Protein AF-0000000068192571 (afdb_homodimer)

InterPro domains:
  IPR019537 Transmembrane protein 65 [PF10507] (9-116)
  IPR019537 Transmembrane protein 65 [PTHR21706] (2-118)

Solvent-accessible surface area (backbone atoms only — not comparable to full-atom values): 11493 Å² total; per-residue (Å²): 98,65,64,37,37,20,48,60,31,12,49,27,26,19,52,45,21,24,49,37,36,39,39,15,50,53,46,8,49,54,39,26,64,54,40,19,70,68,70,66,45,36,52,61,56,20,39,52,54,8,41,43,52,15,54,44,48,42,63,74,43,43,66,56,36,49,48,52,36,49,67,71,59,50,56,77,50,94,60,52,78,71,53,57,66,32,67,70,49,46,49,35,33,48,51,16,30,40,50,14,25,49,51,14,25,57,59,19,52,54,55,53,79,75,44,87,59,87,116,97,66,63,37,36,20,48,60,30,12,48,27,28,17,51,44,20,24,50,36,36,38,39,15,50,54,46,10,49,55,38,26,65,53,42,19,71,69,70,65,46,37,53,60,56,21,38,51,54,7,41,42,52,15,53,45,47,44,64,74,41,42,68,54,36,49,47,52,35,47,68,71,60,49,57,76,50,94,60,52,77,71,52,58,66,32,67,68,49,46,50,35,32,48,51,15,29,39,51,15,25,47,50,14,25,55,59,20,54,56,55,54,78,74,43,88,59,88,115

Secondary structure (DSSP, 8-state):
-HHHHHHHHHHHHHHHHHHHHHHHHHHHHHHIIIIIHHH---HHHHHHHHHHHHHHHHHHHHHHHHHHHHHTT-PPP---HHHHTSHHHHHHHHHHHHHHHHHHHHHHGGGGGGS----/-HHHHHHHHHHHHHHHHHHHHHHHHHHHHHHIIIIIHHH---HHHHHHHHHHHHHHHHHHHHHHHHHHHHHTT-PPP---HHHHTSHHHHHHHHHHHHHHHHHHHHHHGGGGGGS----

Foldseek 3Di:
DLVLLLLLLQQLLLVLLQQLLQQLVVQLLVCCVPCCVVVVDDSVVSSVVSNVRSVVVCVVCVVVSNVVSVVVVSDDDPDDPVRCPDPSSVVSSVVSNVNNNVNNNVVNCVVVVVRPPVD/DLVLLLLLLQQLLLVLLQQLLQQLVVQLLVCCVVCCVVVVDDSVVSSVVSNVRSVVVCVVCVVVSNVVSVVVVSDDDPDDPVRCPDPSSVVSSVVSNVNNNVNNNVNNCVVVVVRPPPD

Organism: Phaeodactylum tricornutum (strain CCAP 1055/1) (NCBI:txid556484)

Radius of gyration: 18.72 Å; Cα contacts (8 Å, |Δi|>4): 397; chains: 2; bounding box: 39×54×39 Å

Nearest PDB structures (foldseek):
  3e6r-assembly1_A  TM=2.790E-01  e=6.120E+00  Pseudo-nitzschia multiseries
  3e6r-assembly1_A  TM=2.880E-01  e=5.918E+00  Pseudo-nitzschia multiseries

Structure (mmCIF, N/CA/C/O backbone):
data_AF-0000000068192571-model_v1
#
loop_
_entity.id
_entity.type
_entity.pdbx_description
1 polymer 'Uncharacterized protein'
#
loop_
_atom_site.group_PDB
_atom_site.id
_atom_site.type_symbol
_atom_site.label_atom_id
_atom_site.label_alt_id
_atom_site.label_comp_id
_atom_site.label_asym_id
_atom_site.label_entity_id
_atom_site.label_seq_id
_atom_site.pdbx_PDB_ins_code
_atom_site.Cartn_x
_atom_site.Cartn_y
_atom_site.Cartn_z
_atom_site.occupancy
_atom_site.B_iso_or_equiv
_atom_site.auth_seq_id
_atom_site.auth_comp_id
_atom_site.auth_asym_id
_atom_site.auth_atom_id
_atom_site.pdbx_PDB_model_num
ATOM 1 N N . GLU A 1 1 ? -20.469 -16.531 -10.258 1 83.06 1 GLU A N 1
ATOM 2 C CA . GLU A 1 1 ? -19.031 -16.719 -10.406 1 83.06 1 GLU A CA 1
ATOM 3 C C . GLU A 1 1 ? -18.281 -15.391 -10.367 1 83.06 1 GLU A C 1
ATOM 5 O O . GLU A 1 1 ? -17.281 -15.258 -9.68 1 83.06 1 GLU A O 1
ATOM 10 N N . LEU A 1 2 ? -19 -14.383 -11.031 1 89.06 2 LEU A N 1
ATOM 11 C CA . LEU A 1 2 ? -18.328 -13.094 -11.047 1 89.06 2 LEU A CA 1
ATOM 12 C C . LEU A 1 2 ? -18.375 -12.438 -9.672 1 89.06 2 LEU A C 1
ATOM 14 O O . LEU A 1 2 ? -17.438 -11.742 -9.281 1 89.06 2 LEU A O 1
ATOM 18 N N . TRP A 1 3 ? -19.438 -12.75 -8.977 1 91.06 3 TRP A N 1
ATOM 19 C CA . TRP A 1 3 ? -19.547 -12.219 -7.621 1 91.06 3 TRP A CA 1
ATOM 20 C C . TRP A 1 3 ? -18.484 -12.812 -6.711 1 91.06 3 TRP A C 1
ATOM 22 O O . TRP A 1 3 ? -17.922 -12.109 -5.859 1 91.06 3 TRP A O 1
ATOM 32 N N . LYS A 1 4 ? -18.266 -14.023 -6.891 1 88.5 4 LYS A N 1
ATOM 33 C CA . LYS A 1 4 ? -17.219 -14.672 -6.113 1 88.5 4 LYS A CA 1
ATOM 34 C C . LYS A 1 4 ? -15.844 -14.094 -6.438 1 88.5 4 LYS A C 1
ATOM 36 O O . LYS A 1 4 ? -15.008 -13.922 -5.547 1 88.5 4 LYS A O 1
ATOM 41 N N . VAL A 1 5 ? -15.672 -13.781 -7.688 1 90.25 5 VAL A N 1
ATOM 42 C CA . VAL A 1 5 ? -14.422 -13.156 -8.109 1 90.25 5 VAL A CA 1
ATOM 43 C C . VAL A 1 5 ? -14.281 -11.789 -7.457 1 90.25 5 VAL A C 1
ATOM 45 O O . VAL A 1 5 ? -13.219 -11.445 -6.938 1 90.25 5 VAL A O 1
ATOM 48 N N . PHE A 1 6 ? -15.375 -11.055 -7.449 1 93.19 6 PHE A N 1
ATOM 49 C CA . PHE A 1 6 ? -15.398 -9.727 -6.859 1 93.19 6 PHE A CA 1
ATOM 50 C C . PHE A 1 6 ? -15.078 -9.781 -5.371 1 93.19 6 PHE A C 1
ATOM 52 O O . PHE A 1 6 ? -14.227 -9.031 -4.883 1 93.19 6 PHE A O 1
ATOM 59 N N . MET A 1 7 ? -15.68 -10.68 -4.676 1 91.06 7 MET A N 1
ATOM 60 C CA . MET A 1 7 ? -15.539 -10.75 -3.223 1 91.06 7 MET A CA 1
ATOM 61 C C . MET A 1 7 ? -14.164 -11.273 -2.832 1 91.06 7 MET A C 1
ATOM 63 O O . MET A 1 7 ? -13.586 -10.836 -1.832 1 91.06 7 MET A O 1
ATOM 67 N N . THR A 1 8 ? -13.656 -12.156 -3.59 1 88.75 8 THR A N 1
ATOM 68 C CA . THR A 1 8 ? -12.344 -12.727 -3.291 1 88.75 8 THR A CA 1
ATOM 69 C C . THR A 1 8 ? -11.242 -11.688 -3.475 1 88.75 8 THR A C 1
ATOM 71 O O . THR A 1 8 ? -10.211 -11.75 -2.809 1 88.75 8 THR A O 1
ATOM 74 N N . ALA A 1 9 ? -11.5 -10.727 -4.316 1 89.62 9 ALA A N 1
ATOM 75 C CA . ALA A 1 9 ? -10.539 -9.641 -4.516 1 89.62 9 ALA A CA 1
ATOM 76 C C . ALA A 1 9 ? -10.781 -8.508 -3.521 1 89.62 9 ALA A C 1
ATOM 78 O O . ALA A 1 9 ? -9.828 -7.902 -3.025 1 89.62 9 ALA A O 1
ATOM 79 N N . ALA A 1 10 ? -11.969 -8.312 -3.178 1 92.81 10 ALA A N 1
ATOM 80 C CA . ALA A 1 10 ? -12.367 -7.152 -2.391 1 92.81 10 ALA A CA 1
ATOM 81 C C . ALA A 1 10 ? -12.023 -7.344 -0.916 1 92.81 10 ALA A C 1
ATOM 83 O O . ALA A 1 10 ? -11.539 -6.422 -0.261 1 92.81 10 ALA A O 1
ATOM 84 N N . VAL A 1 11 ? -12.195 -8.445 -0.418 1 91.25 11 VAL A N 1
ATOM 85 C CA . VAL A 1 11 ? -12.141 -8.672 1.021 1 91.25 11 VAL A CA 1
ATOM 86 C C . VAL A 1 11 ? -10.703 -8.531 1.512 1 91.25 11 VAL A C 1
ATOM 88 O O . VAL A 1 11 ? -10.43 -7.773 2.443 1 91.25 11 VAL A O 1
ATOM 91 N N . PRO A 1 12 ? -9.797 -9.242 0.905 1 90.25 12 PRO A N 1
ATOM 92 C CA . PRO A 1 12 ? -8.43 -9.055 1.378 1 90.25 12 PRO A CA 1
ATOM 93 C C . PRO A 1 12 ? -7.945 -7.609 1.229 1 90.25 12 PRO A C 1
ATOM 95 O O . PRO A 1 12 ? -7.199 -7.113 2.074 1 90.25 12 PRO A O 1
ATOM 98 N N . MET A 1 13 ? -8.391 -6.984 0.201 1 92.81 13 MET A N 1
ATOM 99 C CA . MET A 1 13 ? -7.969 -5.609 -0.051 1 92.81 13 MET A CA 1
ATOM 100 C C . MET A 1 13 ? -8.594 -4.656 0.962 1 92.81 13 MET A C 1
ATOM 102 O O . MET A 1 13 ? -7.992 -3.643 1.322 1 92.81 13 MET A O 1
ATOM 106 N N . ALA A 1 14 ? -9.781 -4.996 1.373 1 93.88 14 ALA A N 1
ATOM 107 C CA . ALA A 1 14 ? -10.406 -4.211 2.436 1 93.88 14 ALA A CA 1
ATOM 108 C C . ALA A 1 14 ? -9.609 -4.309 3.732 1 93.88 14 ALA A C 1
ATOM 110 O O . ALA A 1 14 ? -9.406 -3.309 4.422 1 93.88 14 ALA A O 1
ATOM 111 N N . GLY A 1 15 ? -9.227 -5.5 3.994 1 91.75 15 GLY A N 1
ATOM 112 C CA . GLY A 1 15 ? -8.391 -5.691 5.168 1 91.75 15 GLY A CA 1
ATOM 113 C C . GLY A 1 15 ? -7.062 -4.965 5.074 1 91.75 15 GLY A C 1
ATOM 114 O O . GLY A 1 15 ? -6.621 -4.332 6.039 1 91.75 15 GLY A O 1
ATOM 115 N N . PHE A 1 16 ? -6.48 -5.082 3.959 1 92.94 16 PHE A N 1
ATOM 116 C CA . PHE A 1 16 ? -5.219 -4.391 3.713 1 92.94 16 PHE A CA 1
ATOM 117 C C . PHE A 1 16 ? -5.387 -2.885 3.869 1 92.94 16 PHE A C 1
ATOM 119 O O . PHE A 1 16 ? -4.57 -2.229 4.52 1 92.94 16 PHE A O 1
ATOM 126 N N . GLY A 1 17 ? -6.371 -2.354 3.191 1 94.75 17 GLY A N 1
ATOM 127 C CA . GLY A 1 17 ? -6.621 -0.923 3.275 1 94.75 17 GLY A CA 1
ATOM 128 C C . GLY A 1 17 ? -6.812 -0.433 4.695 1 94.75 17 GLY A C 1
ATOM 129 O O . GLY A 1 17 ? -6.289 0.617 5.074 1 94.75 17 GLY A O 1
ATOM 130 N N . PHE A 1 18 ? -7.582 -1.229 5.461 1 95.25 18 PHE A N 1
ATOM 131 C CA . PHE A 1 18 ? -7.824 -0.87 6.852 1 95.25 18 PHE A CA 1
ATOM 132 C C . PHE A 1 18 ? -6.523 -0.862 7.645 1 95.25 18 PHE A C 1
ATOM 134 O O . PHE A 1 18 ? -6.246 0.082 8.383 1 95.25 18 PHE A O 1
ATOM 141 N N . MET A 1 19 ? -5.773 -1.868 7.492 1 94.06 19 MET A N 1
ATOM 142 C CA . MET A 1 19 ? -4.496 -1.971 8.195 1 94.06 19 MET A CA 1
ATOM 143 C C . MET A 1 19 ? -3.547 -0.857 7.77 1 94.06 19 MET A C 1
ATOM 145 O O . MET A 1 19 ? -2.955 -0.181 8.609 1 94.06 19 MET A O 1
ATOM 149 N N . ASP A 1 20 ? -3.439 -0.745 6.445 1 95.56 20 ASP A N 1
ATOM 150 C CA . ASP A 1 20 ? -2.553 0.267 5.879 1 95.56 20 ASP A CA 1
ATOM 151 C C . ASP A 1 20 ? -2.883 1.654 6.422 1 95.56 20 ASP A C 1
ATOM 153 O O . ASP A 1 20 ? -1.995 2.377 6.879 1 95.56 20 ASP A O 1
ATOM 157 N N . GLN A 1 21 ? -4.09 2.055 6.457 1 97.38 21 GLN A N 1
ATOM 158 C CA . GLN A 1 21 ? -4.543 3.361 6.922 1 97.38 21 GLN A CA 1
ATOM 159 C C . GLN A 1 21 ? -4.348 3.512 8.422 1 97.38 21 GLN A C 1
ATOM 161 O O . GLN A 1 21 ? -3.926 4.57 8.898 1 97.38 21 GLN A O 1
ATOM 166 N N . THR A 1 22 ? -4.652 2.506 9.156 1 95.94 22 THR A N 1
ATOM 167 C CA . THR A 1 22 ? -4.523 2.533 10.609 1 95.94 22 THR A CA 1
ATOM 168 C C . THR A 1 22 ? -3.062 2.715 11.016 1 95.94 22 THR A C 1
ATOM 170 O O . THR A 1 22 ? -2.746 3.562 11.852 1 95.94 22 THR A O 1
ATOM 173 N N . VAL A 1 23 ? -2.26 1.961 10.406 1 95.44 23 VAL A N 1
ATOM 174 C CA . VAL A 1 23 ? -0.845 2.016 10.766 1 95.44 23 VAL A CA 1
ATOM 175 C C . VAL A 1 23 ? -0.262 3.369 10.359 1 95.44 23 VAL A C 1
ATOM 177 O O . VAL A 1 23 ? 0.479 3.986 11.133 1 95.44 23 VAL A O 1
ATOM 180 N N . MET A 1 24 ? -0.566 3.787 9.18 1 95.75 24 MET A N 1
ATOM 181 C CA . MET A 1 24 ? -0.073 5.086 8.727 1 95.75 24 MET A CA 1
ATOM 182 C C . MET A 1 24 ? -0.472 6.188 9.703 1 95.75 24 MET A C 1
ATOM 184 O O . MET A 1 24 ? 0.363 7 10.102 1 95.75 24 MET A O 1
ATOM 188 N N . LEU A 1 25 ? -1.7 6.199 10.094 1 94.5 25 LEU A N 1
ATOM 189 C CA . LEU A 1 25 ? -2.221 7.266 10.945 1 94.5 25 LEU A CA 1
ATOM 190 C C . LEU A 1 25 ? -1.635 7.172 12.344 1 94.5 25 LEU A C 1
ATOM 192 O O . LEU A 1 25 ? -1.208 8.18 12.914 1 94.5 25 LEU A O 1
ATOM 196 N N . GLN A 1 26 ? -1.604 6.027 12.898 1 93.75 26 GLN A N 1
ATOM 197 C CA . GLN A 1 26 ? -1.085 5.863 14.25 1 93.75 26 GLN A CA 1
ATOM 198 C C . GLN A 1 26 ? 0.417 6.125 14.305 1 93.75 26 GLN A C 1
ATOM 200 O O . GLN A 1 26 ? 0.896 6.852 15.18 1 93.75 26 GLN A O 1
ATOM 205 N N . ALA A 1 27 ? 1.09 5.551 13.453 1 93.44 27 ALA A N 1
ATOM 206 C CA . ALA A 1 27 ? 2.533 5.77 13.406 1 93.44 27 ALA A CA 1
ATOM 207 C C . ALA A 1 27 ? 2.857 7.223 13.07 1 93.44 27 ALA A C 1
ATOM 209 O O . ALA A 1 27 ? 3.732 7.832 13.695 1 93.44 27 ALA A O 1
ATOM 210 N N . GLY A 1 28 ? 2.164 7.719 12.062 1 91.5 28 GLY A N 1
ATOM 211 C CA . GLY A 1 28 ? 2.365 9.117 11.711 1 91.5 28 GLY A CA 1
ATOM 212 C C . GLY A 1 28 ? 2.111 10.062 12.867 1 91.5 28 GLY A C 1
ATOM 213 O O . GLY A 1 28 ? 2.855 11.031 13.055 1 91.5 28 GLY A O 1
ATOM 214 N N . HIS A 1 29 ? 1.077 9.734 13.562 1 89.31 29 HIS A N 1
ATOM 215 C CA . HIS A 1 29 ? 0.74 10.57 14.711 1 89.31 29 HIS A CA 1
ATOM 216 C C . HIS A 1 29 ? 1.817 10.492 15.789 1 89.31 29 HIS A C 1
ATOM 218 O O . HIS A 1 29 ? 2.225 11.516 16.344 1 89.31 29 HIS A O 1
ATOM 224 N N . VAL A 1 30 ? 2.256 9.359 16.125 1 87.19 30 VAL A N 1
ATOM 225 C CA . VAL A 1 30 ? 3.299 9.172 17.125 1 87.19 30 VAL A CA 1
ATOM 226 C C . VAL A 1 30 ? 4.574 9.891 16.688 1 87.19 30 VAL A C 1
ATOM 228 O O . VAL A 1 30 ? 5.23 10.555 17.484 1 87.19 30 VAL A O 1
ATOM 231 N N . ILE A 1 31 ? 4.883 9.852 15.477 1 87.94 31 ILE A N 1
ATOM 232 C CA . ILE A 1 31 ? 6.086 10.492 14.953 1 87.94 31 ILE A CA 1
ATOM 233 C C . ILE A 1 31 ? 5.914 12.008 14.969 1 87.94 31 ILE A C 1
ATOM 235 O O . ILE A 1 31 ? 6.84 12.742 15.312 1 87.94 31 ILE A O 1
ATOM 239 N N . ASP A 1 32 ? 4.789 12.43 14.555 1 85.56 32 ASP A N 1
ATOM 240 C CA . ASP A 1 32 ? 4.496 13.859 14.594 1 85.56 32 ASP A CA 1
ATOM 241 C C . ASP A 1 32 ? 4.645 14.414 16 1 85.56 32 ASP A C 1
ATOM 243 O O . ASP A 1 32 ? 5.195 15.5 16.203 1 85.56 32 ASP A O 1
ATOM 247 N N . CYS A 1 33 ? 4.234 13.727 16.984 1 83.06 33 CYS A N 1
ATOM 248 C CA . CYS A 1 33 ? 4.25 14.188 18.359 1 83.06 33 CYS A CA 1
ATOM 249 C C . CYS A 1 33 ? 5.648 14.078 18.953 1 83.06 33 CYS A C 1
ATOM 251 O O . CYS A 1 33 ? 6.02 14.859 19.828 1 83.06 33 CYS A O 1
ATOM 253 N N . THR A 1 34 ? 6.414 13.156 18.453 1 78.5 34 THR A N 1
ATOM 254 C CA . THR A 1 34 ? 7.742 12.938 19.031 1 78.5 34 THR A CA 1
ATOM 255 C C . THR A 1 34 ? 8.789 13.75 18.281 1 78.5 34 THR A C 1
ATOM 257 O O . THR A 1 34 ? 9.523 14.531 18.891 1 78.5 34 THR A O 1
ATOM 260 N N . LEU A 1 35 ? 8.758 13.633 16.984 1 74.06 35 LEU A N 1
ATOM 261 C CA . LEU A 1 35 ? 9.789 14.305 16.203 1 74.06 35 LEU A CA 1
ATOM 262 C C . LEU A 1 35 ? 9.328 15.695 15.766 1 74.06 35 LEU A C 1
ATOM 264 O O . LEU A 1 35 ? 10.156 16.578 15.539 1 74.06 35 LEU A O 1
ATOM 268 N N . GLY A 1 36 ? 8.125 15.727 15.461 1 66 36 GLY A N 1
ATOM 269 C CA . GLY A 1 36 ? 7.582 17.031 15.141 1 66 36 GLY A CA 1
ATOM 270 C C . GLY A 1 36 ? 7.836 18.062 16.234 1 66 36 GLY A C 1
ATOM 271 O O . GLY A 1 36 ? 8.281 19.188 15.945 1 66 36 GLY A O 1
ATOM 272 N N . VAL A 1 37 ? 7.691 17.734 17.375 1 65.31 37 VAL A N 1
ATOM 273 C CA . VAL A 1 37 ? 7.879 18.625 18.531 1 65.31 37 VAL A CA 1
ATOM 274 C C . VAL A 1 37 ? 9.367 18.797 18.797 1 65.31 37 VAL A C 1
ATOM 276 O O . VAL A 1 37 ? 9.82 19.906 19.109 1 65.31 37 VAL A O 1
ATOM 279 N N . ALA A 1 38 ? 10.031 17.734 18.453 1 66.31 38 ALA A N 1
ATOM 280 C CA . ALA A 1 38 ? 11.43 17.766 18.844 1 66.31 38 ALA A CA 1
ATOM 281 C C . ALA A 1 38 ? 12.297 18.391 17.75 1 66.31 38 ALA A C 1
ATOM 283 O O . ALA A 1 38 ? 13.219 19.156 18.047 1 66.31 38 ALA A O 1
ATOM 284 N N . PHE A 1 39 ? 11.945 18.062 16.516 1 75.44 39 PHE A N 1
ATOM 285 C CA . PHE A 1 39 ? 12.844 18.484 15.445 1 75.44 39 PHE A CA 1
ATOM 286 C C . PHE A 1 39 ? 12.141 19.406 14.469 1 75.44 39 PHE A C 1
ATOM 288 O O . PHE A 1 39 ? 12.742 19.891 13.508 1 75.44 39 PHE A O 1
ATOM 295 N N . GLY A 1 40 ? 10.898 19.766 14.867 1 74.56 40 GLY A N 1
ATOM 296 C CA . GLY A 1 40 ? 10.164 20.672 14 1 74.56 40 GLY A CA 1
ATOM 297 C C . GLY A 1 40 ? 9.773 20.047 12.68 1 74.56 40 GLY A C 1
ATOM 298 O O . GLY A 1 40 ? 9.789 20.719 11.641 1 74.56 40 GLY A O 1
ATOM 299 N N . LEU A 1 41 ? 9.586 18.797 12.633 1 77.5 41 LEU A N 1
ATOM 300 C CA . LEU A 1 41 ? 9.125 18.109 11.43 1 77.5 41 LEU A CA 1
ATOM 301 C C . LEU A 1 41 ? 7.668 18.453 11.133 1 77.5 41 LEU A C 1
ATOM 303 O O . LEU A 1 41 ? 6.855 18.562 12.047 1 77.5 41 LEU A O 1
ATOM 307 N N . SER A 1 42 ? 7.418 18.703 9.945 1 83.56 42 SER A N 1
ATOM 308 C CA . SER A 1 42 ? 6.039 19 9.57 1 83.56 42 SER A CA 1
ATOM 309 C C . SER A 1 42 ? 5.141 17.781 9.734 1 83.56 42 SER A C 1
ATOM 311 O O . SER A 1 42 ? 5.625 16.656 9.75 1 83.56 42 SER A O 1
ATOM 313 N N . THR A 1 43 ? 3.922 18.047 9.852 1 86 43 THR A N 1
ATOM 314 C CA . THR A 1 43 ? 2.938 16.969 9.977 1 86 43 THR A CA 1
ATOM 315 C C . THR A 1 43 ? 2.902 16.125 8.719 1 86 43 THR A C 1
ATOM 317 O O . THR A 1 43 ? 2.711 14.906 8.789 1 86 43 THR A O 1
ATOM 320 N N . LEU A 1 44 ? 3.059 16.734 7.617 1 87.25 44 LEU A N 1
ATOM 321 C CA . LEU A 1 44 ? 3.084 16 6.359 1 87.25 44 LEU A CA 1
ATOM 322 C C . LEU A 1 44 ? 4.266 15.039 6.32 1 87.25 44 LEU A C 1
ATOM 324 O O . LEU A 1 44 ? 4.141 13.914 5.828 1 87.25 44 LEU A O 1
ATOM 328 N N . THR A 1 45 ? 5.457 15.422 6.777 1 90 45 THR A N 1
ATOM 329 C CA . THR A 1 45 ? 6.633 14.562 6.859 1 90 45 THR A CA 1
ATOM 330 C C . THR A 1 45 ? 6.383 13.398 7.805 1 90 45 THR A C 1
ATOM 332 O O . THR A 1 45 ? 6.734 12.258 7.496 1 90 45 THR A O 1
ATOM 335 N N . ALA A 1 46 ? 5.848 13.711 8.898 1 91.12 46 ALA A N 1
ATOM 336 C CA . ALA A 1 46 ? 5.52 12.648 9.8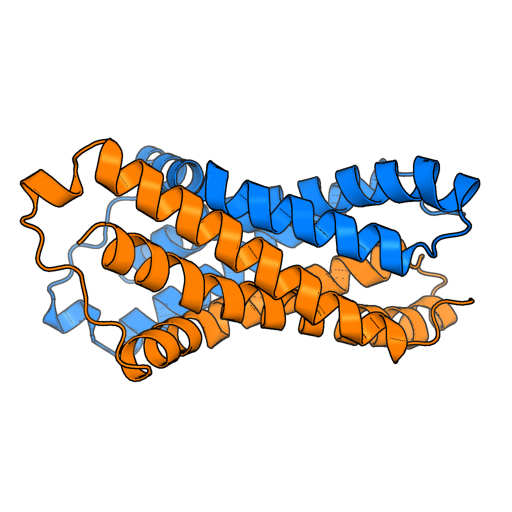44 1 91.12 46 ALA A CA 1
ATOM 337 C C . ALA A 1 46 ? 4.594 11.617 9.211 1 91.12 46 ALA A C 1
ATOM 339 O O . ALA A 1 46 ? 4.789 10.406 9.391 1 91.12 46 ALA A O 1
ATOM 340 N N . ALA A 1 47 ? 3.59 12.094 8.539 1 91.94 47 ALA A N 1
ATOM 341 C CA . ALA A 1 47 ? 2.664 11.203 7.844 1 91.94 47 ALA A CA 1
ATOM 342 C C . ALA A 1 47 ? 3.391 10.367 6.793 1 91.94 47 ALA A C 1
ATOM 344 O O . ALA A 1 47 ? 3.055 9.203 6.574 1 91.94 47 ALA A O 1
ATOM 345 N N . ALA A 1 48 ? 4.32 10.945 6.113 1 93.88 48 ALA A N 1
ATOM 346 C CA . ALA A 1 48 ? 5.109 10.227 5.117 1 93.88 48 ALA A CA 1
ATOM 347 C C . ALA A 1 48 ? 5.891 9.078 5.758 1 93.88 48 ALA A C 1
ATOM 349 O O . ALA A 1 48 ? 5.992 7.992 5.188 1 93.88 48 ALA A O 1
ATOM 350 N N . PHE A 1 49 ? 6.492 9.305 6.855 1 94.25 49 PHE A N 1
ATOM 351 C CA . PHE A 1 49 ? 7.188 8.25 7.578 1 94.25 49 PHE A CA 1
ATOM 352 C C . PHE A 1 49 ? 6.199 7.199 8.078 1 94.25 49 PHE A C 1
ATOM 354 O O . PHE A 1 49 ? 6.523 6.012 8.133 1 94.25 49 PHE A O 1
ATOM 361 N N . GLY A 1 50 ? 5.035 7.703 8.547 1 95.19 50 GLY A N 1
ATOM 362 C CA . GLY A 1 50 ? 3.979 6.758 8.875 1 95.19 50 GLY A CA 1
ATOM 363 C C . GLY A 1 50 ? 3.639 5.824 7.73 1 95.19 50 GLY A C 1
ATOM 364 O O . GLY A 1 50 ? 3.402 4.633 7.945 1 95.19 50 GLY A O 1
ATOM 365 N N . GLN A 1 51 ? 3.621 6.363 6.539 1 96.62 51 GLN A N 1
ATOM 366 C CA . GLN A 1 51 ? 3.348 5.562 5.352 1 96.62 51 GLN A CA 1
ATOM 367 C C . GLN A 1 51 ? 4.434 4.512 5.137 1 96.62 51 GLN A C 1
ATOM 369 O O . GLN A 1 51 ? 4.152 3.398 4.688 1 96.62 51 GLN A O 1
ATOM 374 N N . VAL A 1 52 ? 5.699 4.836 5.398 1 96.5 52 VAL A N 1
ATOM 375 C CA . VAL A 1 52 ? 6.789 3.867 5.297 1 96.5 52 VAL A CA 1
ATOM 376 C C . VAL A 1 52 ? 6.535 2.701 6.246 1 96.5 52 VAL A C 1
ATOM 378 O O . VAL A 1 52 ? 6.688 1.537 5.867 1 96.5 52 VAL A O 1
ATOM 381 N N . CYS A 1 53 ? 6.148 3 7.418 1 96.31 53 CYS A N 1
ATOM 382 C CA . CYS A 1 53 ? 5.832 1.977 8.406 1 96.31 53 CYS A CA 1
ATOM 383 C C . CYS A 1 53 ? 4.664 1.114 7.945 1 96.31 53 CYS A C 1
ATOM 385 O O . CYS A 1 53 ? 4.688 -0.107 8.102 1 96.31 53 CYS A O 1
ATOM 387 N N . SER A 1 54 ? 3.676 1.787 7.434 1 96.44 54 SER A N 1
ATOM 388 C CA . SER A 1 54 ? 2.494 1.071 6.961 1 96.44 54 SER A CA 1
ATOM 389 C C . SER A 1 54 ? 2.842 0.117 5.824 1 96.44 54 SER A C 1
ATOM 391 O O . SER A 1 54 ? 2.428 -1.043 5.832 1 96.44 54 SER A O 1
ATOM 393 N N . ASP A 1 55 ? 3.619 0.62 4.805 1 96.06 55 ASP A N 1
ATOM 394 C CA . ASP A 1 55 ? 4.031 -0.224 3.688 1 96.06 55 ASP A CA 1
ATOM 395 C C . ASP A 1 55 ? 4.844 -1.423 4.176 1 96.06 55 ASP A C 1
ATOM 397 O O . ASP A 1 55 ? 4.664 -2.539 3.686 1 96.06 55 ASP A O 1
ATOM 401 N N . ALA A 1 56 ? 5.738 -1.197 5.094 1 95.75 56 ALA A N 1
ATOM 402 C CA . ALA A 1 56 ? 6.523 -2.289 5.66 1 95.75 56 ALA A CA 1
ATOM 403 C C . ALA A 1 56 ? 5.629 -3.307 6.359 1 95.75 56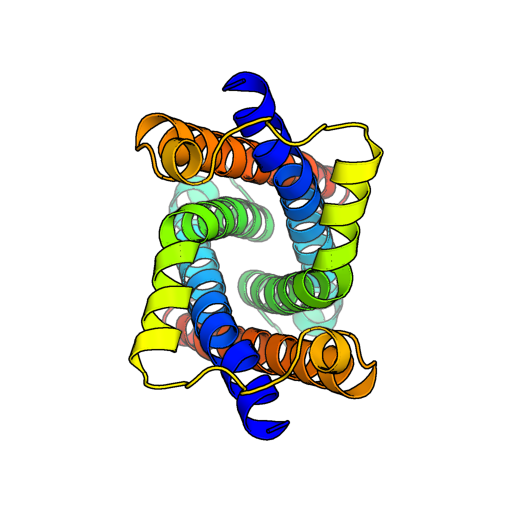 ALA A C 1
ATOM 405 O O . ALA A 1 56 ? 5.801 -4.516 6.191 1 95.75 56 ALA A O 1
ATOM 406 N N . SER A 1 57 ? 4.75 -2.861 7.152 1 94.56 57 SER A N 1
ATOM 407 C CA . SER A 1 57 ? 3.803 -3.74 7.828 1 94.56 57 SER A CA 1
ATOM 408 C C . SER A 1 57 ? 2.965 -4.527 6.828 1 94.56 57 SER A C 1
ATOM 410 O O . SER A 1 57 ? 2.65 -5.695 7.055 1 94.56 57 SER A O 1
ATOM 412 N N . GLY A 1 58 ? 2.547 -3.826 5.801 1 92.31 58 GLY A N 1
ATOM 413 C CA . GLY A 1 58 ? 1.788 -4.5 4.758 1 92.31 58 GLY A CA 1
ATOM 414 C C . GLY A 1 58 ? 2.521 -5.688 4.16 1 92.31 58 GLY A C 1
ATOM 415 O O . GLY A 1 58 ? 1.923 -6.738 3.926 1 92.31 58 GLY A O 1
ATOM 416 N N . VAL A 1 59 ? 3.779 -5.539 3.877 1 92 59 VAL A N 1
ATOM 417 C CA . VAL A 1 59 ? 4.594 -6.617 3.33 1 92 59 VAL A CA 1
ATOM 418 C C . VAL A 1 59 ? 4.734 -7.734 4.363 1 92 59 VAL A C 1
ATOM 420 O O . VAL A 1 59 ? 4.629 -8.914 4.027 1 92 59 VAL A O 1
ATOM 423 N N . LEU A 1 60 ? 4.887 -7.395 5.578 1 90.88 60 LEU A N 1
ATOM 424 C CA . LEU A 1 60 ? 5.09 -8.359 6.652 1 90.88 60 LEU A CA 1
ATOM 425 C C . LEU A 1 60 ? 3.816 -9.156 6.918 1 90.88 60 LEU A C 1
ATOM 427 O O . LEU A 1 60 ? 3.873 -10.359 7.176 1 90.88 60 LEU A O 1
ATOM 431 N N . PHE A 1 61 ? 2.623 -8.477 6.742 1 86.81 61 PHE A N 1
ATOM 432 C CA . PHE A 1 61 ? 1.366 -9.117 7.113 1 86.81 61 PHE A CA 1
ATOM 433 C C . PHE A 1 61 ? 0.529 -9.422 5.879 1 86.81 61 PHE A C 1
ATOM 435 O O . PHE A 1 61 ? -0.635 -9.812 5.992 1 86.81 61 PHE A O 1
ATOM 442 N N . GLY A 1 62 ? 1.069 -9.141 4.816 1 80.94 62 GLY A N 1
ATOM 443 C CA . GLY A 1 62 ? 0.343 -9.375 3.578 1 80.94 62 GLY A CA 1
ATOM 444 C C . GLY A 1 62 ? -0.214 -10.781 3.467 1 80.94 62 GLY A C 1
ATOM 445 O O . GLY A 1 62 ? -1.37 -10.969 3.082 1 80.94 62 GLY A O 1
ATOM 446 N N . GLY A 1 63 ? 0.584 -11.766 3.75 1 77.38 63 GLY A N 1
ATOM 447 C CA . GLY A 1 63 ? 0.136 -13.148 3.711 1 77.38 63 GLY A CA 1
ATOM 448 C C . GLY A 1 63 ? -1.027 -13.422 4.645 1 77.38 63 GLY A C 1
ATOM 449 O O . GLY A 1 63 ? -1.936 -14.188 4.305 1 77.38 63 GLY A O 1
ATOM 450 N N . THR A 1 64 ? -1.011 -12.781 5.699 1 73.94 64 THR A N 1
ATOM 451 C CA . THR A 1 64 ? -2.051 -12.969 6.703 1 73.94 64 THR A CA 1
ATOM 452 C C . THR A 1 64 ? -3.395 -12.453 6.195 1 73.94 64 THR A C 1
ATOM 454 O O . THR A 1 64 ? -4.434 -13.078 6.418 1 73.94 64 THR A O 1
ATOM 457 N N . LEU A 1 65 ? -3.412 -11.352 5.488 1 76.25 65 LEU A N 1
ATOM 458 C CA . LEU A 1 65 ? -4.648 -10.781 4.961 1 76.25 65 LEU A CA 1
ATOM 459 C C . LEU A 1 65 ? -5.281 -11.703 3.932 1 76.25 65 LEU A C 1
ATOM 461 O O . LEU A 1 65 ? -6.5 -11.883 3.914 1 76.25 65 LEU A O 1
ATOM 465 N N . GLU A 1 66 ? -4.48 -12.359 3.205 1 72.94 66 GLU A N 1
ATOM 466 C CA . GLU A 1 66 ? -4.965 -13.328 2.225 1 72.94 66 GLU A CA 1
ATOM 467 C C . GLU A 1 66 ? -5.555 -14.562 2.906 1 72.94 66 GLU A C 1
ATOM 469 O O . GLU A 1 66 ? -6.594 -15.07 2.488 1 72.94 66 GLU A O 1
ATOM 474 N N . ARG A 1 67 ? -4.891 -14.93 3.84 1 75.62 67 ARG A N 1
ATOM 475 C CA . ARG A 1 67 ? -5.344 -16.109 4.57 1 75.62 67 ARG A CA 1
ATOM 476 C C . ARG A 1 67 ? -6.664 -15.836 5.285 1 75.62 67 ARG A C 1
ATOM 478 O O . ARG A 1 67 ? -7.539 -16.703 5.34 1 75.62 67 ARG A O 1
ATOM 485 N N . LEU A 1 68 ? -6.668 -14.727 5.84 1 72.75 68 LEU A N 1
ATOM 486 C CA . LEU A 1 68 ? -7.895 -14.352 6.535 1 72.75 68 LEU A CA 1
ATOM 487 C C . LEU A 1 68 ? -9.078 -14.336 5.574 1 72.75 68 LEU A C 1
ATOM 489 O O . LEU A 1 68 ? -10.172 -14.797 5.914 1 72.75 68 LEU A O 1
ATOM 493 N N . ALA A 1 69 ? -8.867 -13.852 4.398 1 71.44 69 ALA A N 1
ATOM 494 C CA . ALA A 1 69 ? -9.922 -13.828 3.389 1 71.44 69 ALA A CA 1
ATOM 495 C C . ALA A 1 69 ? -10.312 -15.25 2.982 1 71.44 69 ALA A C 1
ATOM 497 O O . ALA A 1 69 ? -11.5 -15.547 2.803 1 71.44 69 ALA A O 1
ATOM 498 N N . SER A 1 70 ? -9.32 -16.094 2.855 1 73.25 70 SER A N 1
ATOM 499 C CA . SER A 1 70 ? -9.594 -17.469 2.482 1 73.25 70 SER A CA 1
ATOM 500 C C . SER A 1 70 ? -10.375 -18.203 3.57 1 73.25 70 SER A C 1
ATOM 502 O O . SER A 1 70 ? -11.266 -19 3.273 1 73.25 70 SER A O 1
ATOM 504 N N . ASN A 1 71 ? -10.078 -17.859 4.715 1 75.88 71 ASN A N 1
ATOM 505 C CA . ASN A 1 71 ? -10.719 -18.5 5.855 1 75.88 71 ASN A CA 1
ATOM 506 C C . ASN A 1 71 ? -12.172 -18.047 6.016 1 75.88 71 ASN A C 1
ATOM 508 O O . ASN A 1 71 ? -12.984 -18.75 6.613 1 75.88 71 ASN A O 1
ATOM 512 N N . MET A 1 72 ? -12.391 -16.922 5.621 1 77.5 72 MET A N 1
ATOM 513 C CA . MET A 1 72 ? -13.758 -16.422 5.707 1 77.5 72 MET A CA 1
ATOM 514 C C . MET A 1 72 ? -14.664 -17.125 4.699 1 77.5 72 MET A C 1
ATOM 516 O O . MET A 1 72 ? -15.844 -16.797 4.582 1 77.5 72 MET A O 1
ATOM 520 N N . GLY A 1 73 ? -14.148 -18.125 4.102 1 68.88 73 GLY A N 1
ATOM 521 C CA . GLY A 1 73 ? -14.953 -18.969 3.232 1 68.88 73 GLY A CA 1
ATOM 522 C C . GLY A 1 73 ? -15.086 -18.422 1.824 1 68.88 73 GLY A C 1
ATOM 523 O O . GLY A 1 73 ? -16.031 -18.766 1.105 1 68.88 73 GLY A O 1
ATOM 524 N N . LEU A 1 74 ? -14.43 -17.438 1.614 1 69.12 74 LEU A N 1
ATOM 525 C CA . LEU A 1 74 ? -14.523 -16.938 0.244 1 69.12 74 LEU A CA 1
ATOM 526 C C . LEU A 1 74 ? -13.883 -17.922 -0.732 1 69.12 74 LEU A C 1
ATOM 528 O O . LEU A 1 74 ? -12.695 -18.219 -0.625 1 69.12 74 LEU A O 1
ATOM 532 N N . ARG A 1 75 ? -14.789 -18.828 -1.133 1 65.62 75 ARG A N 1
ATOM 533 C CA . ARG A 1 75 ? -14.359 -19.859 -2.068 1 65.62 75 ARG A CA 1
ATOM 534 C C . ARG A 1 75 ? -13.93 -19.25 -3.4 1 65.62 75 ARG A C 1
ATOM 536 O O . ARG A 1 75 ? -14.609 -18.359 -3.926 1 65.62 75 ARG A O 1
ATOM 543 N N . LYS A 1 76 ? -12.75 -19.781 -3.889 1 73 76 LYS A N 1
ATOM 544 C CA . LYS A 1 76 ? -12.25 -19.359 -5.191 1 73 76 LYS A CA 1
ATOM 545 C C . LYS A 1 76 ? -13.242 -19.688 -6.301 1 73 76 LYS A C 1
ATOM 547 O O . LYS A 1 76 ? -13.953 -20.688 -6.215 1 73 76 LYS A O 1
ATOM 552 N N . ALA A 1 77 ? -13.359 -18.688 -7.098 1 74.88 77 ALA A N 1
ATOM 553 C CA . ALA A 1 77 ? -14.227 -18.906 -8.258 1 74.88 77 ALA A CA 1
ATOM 554 C C . ALA A 1 77 ? -13.773 -20.141 -9.047 1 74.88 77 ALA A C 1
ATOM 556 O O . ALA A 1 77 ? -12.578 -20.406 -9.164 1 74.88 77 ALA A O 1
ATOM 557 N N . ASN A 1 78 ? -14.727 -20.969 -9.367 1 80.94 78 ASN A N 1
ATOM 558 C CA . ASN A 1 78 ? -14.422 -22.141 -10.172 1 80.94 78 ASN A CA 1
ATOM 559 C C . ASN A 1 78 ? -14.273 -21.781 -11.648 1 80.94 78 ASN A C 1
ATOM 561 O O . ASN A 1 78 ? -15.188 -22 -12.438 1 80.94 78 ASN A O 1
ATOM 565 N N . LEU A 1 79 ? -13.219 -21.109 -11.992 1 84.56 79 LEU A N 1
ATOM 566 C CA . LEU A 1 79 ? -12.961 -20.703 -13.367 1 84.56 79 LEU A CA 1
ATOM 567 C C . LEU A 1 79 ? -11.781 -21.469 -13.953 1 84.56 79 LEU A C 1
ATOM 569 O O . LEU A 1 79 ? -10.828 -21.797 -13.242 1 84.56 79 LEU A O 1
ATOM 573 N N . THR A 1 80 ? -11.945 -21.75 -15.156 1 86.56 80 THR A N 1
ATOM 574 C CA . THR A 1 80 ? -10.812 -22.328 -15.875 1 86.56 80 THR A CA 1
ATOM 575 C C . THR A 1 80 ? -9.742 -21.266 -16.125 1 86.56 80 THR A C 1
ATOM 577 O O . THR A 1 80 ? -9.992 -20.062 -15.953 1 86.56 80 THR A O 1
ATOM 580 N N . THR A 1 81 ? -8.492 -21.703 -16.453 1 85.56 81 THR A N 1
ATOM 581 C CA . THR A 1 81 ? -7.395 -20.781 -16.75 1 85.56 81 THR A CA 1
ATOM 582 C C . THR A 1 81 ? -7.77 -19.828 -17.875 1 85.56 81 THR A C 1
ATOM 584 O O . THR A 1 81 ? -7.465 -18.641 -17.812 1 85.56 81 THR A O 1
ATOM 587 N N . ALA A 1 82 ? -8.453 -20.328 -18.828 1 87.56 82 ALA A N 1
ATOM 588 C CA . ALA A 1 82 ? -8.898 -19.516 -19.953 1 87.56 82 ALA A CA 1
ATOM 589 C C . ALA A 1 82 ? -9.914 -18.469 -19.516 1 87.56 82 ALA A C 1
ATOM 591 O O . ALA A 1 82 ? -9.883 -17.328 -19.984 1 87.56 82 ALA A O 1
ATOM 592 N N . GLN A 1 83 ? -10.797 -18.844 -18.609 1 87.75 83 GLN A N 1
ATOM 593 C CA . GLN A 1 83 ? -11.828 -17.938 -18.109 1 87.75 83 GLN A CA 1
ATOM 594 C C . GLN A 1 83 ? -11.219 -16.828 -17.25 1 87.75 83 GLN A C 1
ATOM 596 O O . GLN A 1 83 ? -11.711 -15.703 -17.234 1 87.75 83 GLN A O 1
ATOM 601 N N . ARG A 1 84 ? -10.172 -17.219 -16.641 1 86.88 84 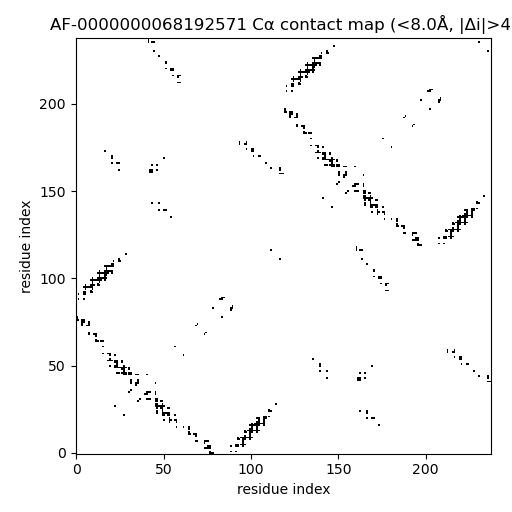ARG A N 1
ATOM 602 C CA . ARG A 1 84 ? -9.508 -16.25 -15.758 1 86.88 84 ARG A CA 1
ATOM 603 C C . ARG A 1 84 ? -8.867 -15.133 -16.562 1 86.88 84 ARG A C 1
ATOM 605 O O . ARG A 1 84 ? -8.672 -14.023 -16.062 1 86.88 84 ARG A O 1
ATOM 612 N N . LEU A 1 85 ? -8.68 -15.406 -17.828 1 88.5 85 LEU A N 1
ATOM 613 C CA . LEU A 1 85 ? -7.992 -14.43 -18.672 1 88.5 85 LEU A CA 1
ATOM 614 C C . LEU A 1 85 ? -8.992 -13.531 -19.406 1 88.5 85 LEU A C 1
ATOM 616 O O . LEU A 1 85 ? -8.602 -12.555 -20.047 1 88.5 85 LEU A O 1
ATOM 620 N N . LEU A 1 86 ? -10.258 -13.875 -19.219 1 91.12 86 LEU A N 1
ATOM 621 C CA . LEU A 1 86 ? -11.281 -13.062 -19.875 1 91.12 86 LEU A CA 1
ATOM 622 C C . LEU A 1 86 ? -11.297 -11.648 -19.312 1 91.12 86 LEU A C 1
ATOM 624 O O . LEU A 1 86 ? -11.125 -11.453 -18.094 1 91.12 86 LEU A O 1
ATOM 628 N N . PRO A 1 87 ? -11.516 -10.781 -20.203 1 93.69 87 PRO A N 1
ATOM 629 C CA . PRO A 1 87 ? -11.508 -9.383 -19.766 1 93.69 87 PRO A CA 1
ATOM 630 C C . PRO A 1 87 ? -12.555 -9.094 -18.688 1 93.69 87 PRO A C 1
ATOM 632 O O . PRO A 1 87 ? -12.336 -8.25 -17.812 1 93.69 87 PRO A O 1
ATOM 635 N N . VAL A 1 88 ? -13.703 -9.711 -18.766 1 94.19 88 VAL A N 1
ATOM 636 C CA . VAL A 1 88 ? -14.766 -9.453 -17.797 1 94.19 88 VAL A CA 1
ATOM 637 C C . VAL A 1 88 ? -14.32 -9.906 -16.406 1 94.19 88 VAL A C 1
ATOM 639 O O . VAL A 1 88 ? -14.641 -9.273 -15.406 1 94.19 88 VAL A O 1
ATOM 642 N N . VAL A 1 89 ? -13.625 -11 -16.281 1 93.62 89 VAL A N 1
ATOM 643 C CA . VAL A 1 89 ? -13.141 -11.508 -15 1 93.62 89 VAL A CA 1
ATOM 644 C C . VAL A 1 89 ? -12.055 -10.586 -14.453 1 93.62 89 VAL A C 1
ATOM 646 O O . VAL A 1 89 ? -12.055 -10.258 -13.258 1 93.62 89 VAL A O 1
ATOM 649 N N . GLN A 1 90 ? -11.234 -10.125 -15.344 1 92.56 90 GLN A N 1
ATOM 650 C CA . GLN A 1 90 ? -10.164 -9.219 -14.945 1 92.56 90 GLN A CA 1
ATOM 651 C C . GLN A 1 90 ? -10.727 -7.887 -14.453 1 92.56 90 GLN A C 1
ATOM 653 O O . GLN A 1 90 ? -10.242 -7.328 -13.469 1 92.56 90 GLN A O 1
ATOM 658 N N . ARG A 1 91 ? -11.664 -7.41 -15.133 1 94.5 91 ARG A N 1
ATOM 659 C CA . ARG A 1 91 ? -12.297 -6.16 -14.727 1 94.5 91 ARG A CA 1
ATOM 660 C C . ARG A 1 91 ? -12.992 -6.316 -13.375 1 94.5 91 ARG A C 1
ATOM 662 O O . ARG A 1 91 ? -12.961 -5.402 -12.547 1 94.5 91 ARG A O 1
ATOM 669 N N . THR A 1 92 ? -13.648 -7.398 -13.195 1 95.12 92 THR A N 1
ATOM 670 C CA . THR A 1 92 ? -14.336 -7.656 -11.938 1 95.12 92 THR A CA 1
ATOM 671 C C . THR A 1 92 ? -13.344 -7.758 -10.781 1 95.12 92 THR A C 1
ATOM 673 O O . THR A 1 92 ? -13.594 -7.238 -9.695 1 95.12 92 THR A O 1
ATOM 676 N N . LYS A 1 93 ? -12.242 -8.453 -11.016 1 93 93 LYS A N 1
ATOM 677 C CA . LYS A 1 93 ? -11.18 -8.539 -10.008 1 93 93 LYS A CA 1
ATOM 678 C C . LYS A 1 93 ? -10.656 -7.152 -9.648 1 93 93 LYS A C 1
ATOM 680 O O . LYS A 1 93 ? -10.484 -6.836 -8.469 1 93 93 LYS A O 1
ATOM 685 N N . LEU A 1 94 ? -10.5 -6.367 -10.633 1 94 94 LEU A N 1
ATOM 686 C CA . LEU A 1 94 ? -9.977 -5.02 -10.445 1 94 94 LEU A CA 1
ATOM 687 C C . LEU A 1 94 ? -10.961 -4.156 -9.664 1 94 94 LEU A C 1
ATOM 689 O O . LEU A 1 94 ? -10.578 -3.443 -8.742 1 94 94 LEU A O 1
ATOM 693 N N . LEU A 1 95 ? -12.164 -4.219 -10.039 1 96.19 95 LEU A N 1
ATOM 694 C CA . LEU A 1 95 ? -13.195 -3.439 -9.359 1 96.19 95 LEU A CA 1
ATOM 695 C C . LEU A 1 95 ? -13.359 -3.893 -7.914 1 96.19 95 LEU A C 1
ATOM 697 O O . LEU A 1 95 ? -13.594 -3.07 -7.023 1 96.19 95 LEU A O 1
ATOM 701 N N . GLY A 1 96 ? -13.273 -5.164 -7.742 1 95.06 96 GLY A N 1
ATOM 702 C CA . GLY A 1 96 ? -13.312 -5.676 -6.383 1 95.06 96 GLY A CA 1
ATOM 703 C C . GLY A 1 96 ? -12.156 -5.191 -5.527 1 95.06 96 GLY A C 1
ATOM 704 O O . GLY A 1 96 ? -12.352 -4.754 -4.395 1 95.06 96 GLY A O 1
ATOM 705 N N . ALA A 1 97 ? -11.039 -5.254 -6.098 1 94.31 97 ALA A N 1
ATOM 706 C CA . ALA A 1 97 ? -9.836 -4.82 -5.387 1 94.31 97 ALA A CA 1
ATOM 707 C C . ALA A 1 97 ? -9.891 -3.324 -5.082 1 94.31 97 ALA A C 1
ATOM 709 O O . ALA A 1 97 ? -9.586 -2.9 -3.967 1 94.31 97 ALA A O 1
ATOM 710 N N . LEU A 1 98 ? -10.32 -2.6 -6.066 1 96.31 98 LEU A N 1
ATOM 711 C CA . LEU A 1 98 ? -10.438 -1.153 -5.906 1 96.31 98 LEU A CA 1
ATOM 712 C C . LEU A 1 98 ? -11.477 -0.806 -4.848 1 96.31 98 LEU A C 1
ATOM 714 O O . LEU A 1 98 ? -11.211 -0.013 -3.941 1 96.31 98 LEU A O 1
ATOM 718 N N . GLY A 1 99 ? -12.562 -1.368 -5.031 1 96.88 99 GLY A N 1
ATOM 719 C CA . GLY A 1 99 ? -13.617 -1.143 -4.055 1 96.88 99 GLY A CA 1
ATOM 720 C C . GLY A 1 99 ? -13.234 -1.563 -2.65 1 96.88 99 GLY A C 1
ATOM 721 O O . GLY A 1 99 ? -13.523 -0.852 -1.685 1 96.88 99 GLY A O 1
ATOM 722 N N . GLY A 1 100 ? -12.641 -2.703 -2.549 1 95.56 100 GLY A N 1
ATOM 723 C CA . GLY A 1 100 ? -12.211 -3.199 -1.253 1 95.56 100 GLY A CA 1
ATOM 724 C C . GLY A 1 100 ? -11.211 -2.283 -0.567 1 95.56 100 GLY A C 1
ATOM 725 O O . GLY A 1 100 ? -11.398 -1.911 0.593 1 95.56 100 GLY A O 1
ATOM 726 N N . VAL A 1 101 ? -10.203 -1.892 -1.277 1 95.75 101 VAL A N 1
ATOM 727 C CA . VAL A 1 101 ? -9.125 -1.101 -0.682 1 95.75 101 VAL A CA 1
ATOM 728 C C . VAL A 1 101 ? -9.664 0.27 -0.274 1 95.75 101 VAL A C 1
ATOM 730 O O . VAL A 1 101 ? -9.312 0.787 0.792 1 95.75 101 VAL A O 1
ATOM 733 N N . ILE A 1 102 ? -10.484 0.858 -1.092 1 97.12 102 ILE A N 1
ATOM 734 C CA . ILE A 1 102 ? -11.062 2.158 -0.775 1 97.12 102 ILE A CA 1
ATOM 735 C C . ILE A 1 102 ? -11.945 2.041 0.469 1 97.12 102 ILE A C 1
ATOM 737 O O . ILE A 1 102 ? -11.852 2.871 1.377 1 97.12 102 ILE A O 1
ATOM 741 N N . PHE A 1 103 ? -12.703 1.041 0.457 1 97.12 103 PHE A N 1
ATOM 742 C CA . PHE A 1 103 ? -13.562 0.808 1.61 1 97.12 103 PHE A CA 1
ATOM 743 C C . PHE A 1 103 ? -12.734 0.615 2.875 1 97.12 103 PHE A C 1
ATOM 745 O O . PHE A 1 103 ? -13.031 1.2 3.916 1 97.12 103 PHE A O 1
ATOM 752 N N . GLY A 1 104 ? -11.773 -0.214 2.807 1 96.06 104 GLY A N 1
ATOM 753 C CA . GLY A 1 104 ? -10.891 -0.444 3.941 1 96.06 104 GLY A CA 1
ATOM 754 C C . GLY A 1 104 ? -10.219 0.822 4.441 1 96.06 104 GLY A C 1
ATOM 755 O O . GLY A 1 104 ? -10.195 1.081 5.648 1 96.06 104 GLY A O 1
ATOM 756 N N . CYS A 1 105 ? -9.695 1.573 3.537 1 96.5 105 CYS A N 1
ATOM 757 C CA . CYS A 1 105 ? -9.031 2.82 3.896 1 96.5 105 CYS A CA 1
ATOM 758 C C . CYS A 1 105 ? -10 3.785 4.566 1 96.5 105 CYS A C 1
ATOM 760 O O . CYS A 1 105 ? -9.625 4.504 5.492 1 96.5 105 CYS A O 1
ATOM 762 N N . CYS A 1 106 ? -11.195 3.857 4.07 1 96.06 106 CYS A N 1
ATOM 763 C CA . CYS A 1 106 ? -12.211 4.727 4.66 1 96.06 106 CYS A CA 1
ATOM 764 C C . CYS A 1 106 ? -12.539 4.297 6.086 1 96.06 106 CYS A C 1
ATOM 766 O O . CYS A 1 106 ? -12.727 5.141 6.961 1 96.06 106 CYS A O 1
ATOM 768 N N . LEU A 1 107 ? -12.609 3.064 6.258 1 95.5 107 LEU A N 1
ATOM 769 C CA . LEU A 1 107 ? -12.797 2.57 7.621 1 95.5 107 LEU A CA 1
ATOM 770 C C . LEU A 1 107 ? -11.633 2.984 8.516 1 95.5 107 LEU A C 1
ATOM 772 O O . LEU A 1 107 ? -11.836 3.324 9.68 1 95.5 107 LEU A O 1
ATOM 776 N N . GLY A 1 108 ? -10.477 2.885 7.934 1 95 108 GLY A N 1
ATOM 777 C CA . GLY A 1 108 ? -9.297 3.285 8.688 1 95 108 GLY A CA 1
ATOM 778 C C . GLY A 1 108 ? -9.297 4.754 9.055 1 95 108 GLY A C 1
ATOM 779 O O . GLY A 1 108 ? -8.695 5.148 10.062 1 95 108 GLY A O 1
ATOM 780 N N . LEU A 1 109 ? -9.977 5.586 8.258 1 94.12 109 LEU A N 1
ATOM 781 C CA . LEU A 1 109 ? -10.062 7.016 8.531 1 94.12 109 LEU A CA 1
ATOM 782 C C . LEU A 1 109 ? -10.758 7.27 9.867 1 94.12 109 LEU A C 1
ATOM 784 O O . LEU A 1 109 ? -10.648 8.359 10.43 1 94.12 109 LEU A O 1
ATOM 788 N N . ALA A 1 110 ? -11.484 6.328 10.305 1 91.81 110 ALA A N 1
ATOM 789 C CA . ALA A 1 110 ? -12.164 6.469 11.586 1 91.81 110 ALA A CA 1
ATOM 790 C C . ALA A 1 110 ? -11.156 6.691 12.719 1 91.81 110 ALA A C 1
ATOM 792 O O . ALA A 1 110 ? -11.5 7.25 13.758 1 91.81 110 ALA A O 1
ATOM 793 N N . ASN A 1 111 ? -9.969 6.242 12.57 1 90.75 111 ASN A N 1
ATOM 794 C CA . ASN A 1 111 ? -8.922 6.457 13.562 1 90.75 111 ASN A CA 1
ATOM 795 C C . ASN A 1 111 ? -8.688 7.945 13.82 1 90.75 111 ASN A C 1
ATOM 797 O O . ASN A 1 111 ? -8.25 8.328 14.898 1 90.75 111 ASN A O 1
ATOM 801 N N . LEU A 1 112 ? -8.961 8.742 12.82 1 88.75 112 LEU A N 1
ATOM 802 C CA . LEU A 1 112 ? -8.758 10.18 12.938 1 88.75 112 LEU A CA 1
ATOM 803 C C . LEU A 1 112 ? -9.648 10.766 14.023 1 88.75 112 LEU A C 1
ATOM 805 O O . LEU A 1 112 ? -9.328 11.805 14.609 1 88.75 112 LEU A O 1
ATOM 809 N N . LEU A 1 113 ? -10.773 10.141 14.219 1 83.19 113 LEU A N 1
ATOM 810 C CA . LEU A 1 113 ? -11.695 10.609 15.25 1 83.19 113 LEU A CA 1
ATOM 811 C C . LEU A 1 113 ? -11.07 10.477 16.641 1 83.19 113 LEU A C 1
ATOM 813 O O . LEU A 1 113 ? -11.469 11.172 17.562 1 83.19 113 LEU A O 1
ATOM 817 N N . PHE A 1 114 ? -10.117 9.656 16.719 1 82.38 114 PHE A N 1
ATOM 818 C CA . PHE A 1 114 ? -9.508 9.398 18.016 1 82.38 114 PHE A CA 1
ATOM 819 C C . PHE A 1 114 ? -8.18 10.141 18.141 1 82.38 114 PHE A C 1
ATOM 821 O O . PHE A 1 114 ? -7.512 10.047 19.172 1 82.38 114 PHE A O 1
ATOM 828 N N . ILE A 1 115 ? -7.727 10.711 17.156 1 75.75 115 ILE A N 1
ATOM 829 C CA . ILE A 1 115 ? -6.484 11.477 17.141 1 75.75 115 ILE A CA 1
ATOM 830 C C . ILE A 1 115 ? -6.797 12.969 17.203 1 75.75 115 ILE A C 1
ATOM 832 O O . ILE A 1 115 ? -7.707 13.445 16.516 1 75.75 115 ILE A O 1
ATOM 836 N N . ASP A 1 116 ? -6.32 13.609 18.109 1 62.62 116 ASP A N 1
ATOM 837 C CA . ASP A 1 116 ? -6.492 15.062 18.188 1 62.62 116 ASP A CA 1
ATOM 838 C C . ASP A 1 116 ? -5.742 15.766 17.062 1 62.62 116 ASP A C 1
ATOM 840 O O . ASP A 1 116 ? -4.527 15.953 17.141 1 62.62 116 ASP A O 1
ATOM 844 N N . THR A 1 117 ? -6.301 15.961 15.906 1 59.81 117 THR A N 1
ATOM 845 C CA . THR A 1 117 ? -5.691 16.531 14.711 1 59.81 117 THR A CA 1
ATOM 846 C C . THR A 1 117 ? -5.578 18.047 14.844 1 59.81 117 THR A C 1
ATOM 848 O O . THR A 1 117 ? -4.898 18.703 14.047 1 59.81 117 THR A O 1
ATOM 851 N N . LYS 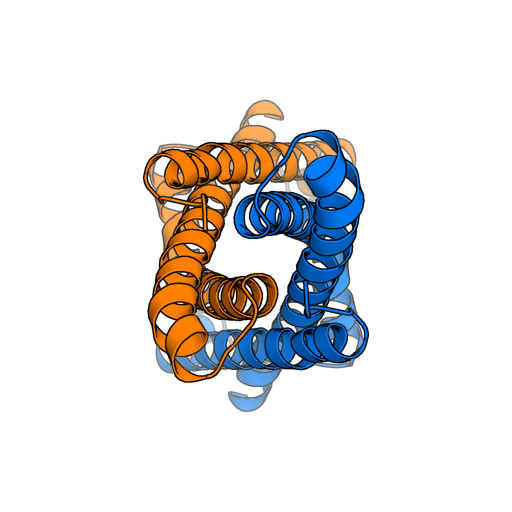A 1 118 ? -6.199 18.828 15.734 1 55.22 118 LYS A N 1
ATOM 852 C CA . LYS A 1 118 ? -6.262 20.281 15.859 1 55.22 118 LYS A CA 1
ATOM 853 C C . LYS A 1 118 ? -4.875 20.875 16.094 1 55.22 118 LYS A C 1
ATOM 855 O O . LYS A 1 118 ? -4.723 22.094 16.203 1 55.22 118 LYS A O 1
ATOM 860 N N . ARG A 1 119 ? -3.768 20.156 15.82 1 45.06 119 ARG A N 1
ATOM 861 C CA . ARG A 1 119 ? -2.688 21.109 16.078 1 45.06 119 ARG A CA 1
ATOM 862 C C . ARG A 1 119 ? -2.389 21.938 14.828 1 45.06 119 ARG A C 1
ATOM 864 O O . ARG A 1 119 ? -2.475 21.438 13.703 1 45.06 119 ARG A O 1
ATOM 871 N N . GLU B 1 1 ? 20.812 -18.188 -6.68 1 83.06 1 GLU B N 1
ATOM 872 C CA . GLU B 1 1 ? 19.375 -18.438 -6.742 1 83.06 1 GLU B CA 1
ATOM 873 C C . GLU B 1 1 ? 18.625 -17.594 -5.715 1 83.06 1 GLU B C 1
ATOM 875 O O . GLU B 1 1 ? 17.609 -16.969 -6.039 1 83.06 1 GLU B O 1
ATOM 880 N N . LEU B 1 2 ? 19.359 -17.484 -4.512 1 89 2 LEU B N 1
ATOM 881 C CA . LEU B 1 2 ? 18.672 -16.703 -3.482 1 89 2 LEU B CA 1
ATOM 882 C C . LEU B 1 2 ? 18.719 -15.219 -3.812 1 89 2 LEU B C 1
ATOM 884 O O . LEU B 1 2 ? 17.781 -14.484 -3.5 1 89 2 LEU B O 1
ATOM 888 N N . TRP B 1 3 ? 19.766 -14.859 -4.48 1 91.12 3 TRP B N 1
ATOM 889 C CA . TRP B 1 3 ? 19.875 -13.469 -4.895 1 91.12 3 TRP B CA 1
ATOM 890 C C . TRP B 1 3 ? 18.812 -13.109 -5.918 1 91.12 3 TRP B C 1
ATOM 892 O O . TRP B 1 3 ? 18.25 -12.008 -5.891 1 91.12 3 TRP B O 1
ATOM 902 N N . LYS B 1 4 ? 18.594 -13.992 -6.762 1 88.5 4 LYS B N 1
ATOM 903 C CA . LYS B 1 4 ? 17.547 -13.789 -7.758 1 88.5 4 LYS B CA 1
ATOM 904 C C . LYS B 1 4 ? 16.172 -13.688 -7.098 1 88.5 4 LYS B C 1
ATOM 906 O O . LYS B 1 4 ? 15.336 -12.883 -7.508 1 88.5 4 LYS B O 1
ATOM 911 N N . VAL B 1 5 ? 16 -14.492 -6.09 1 90.38 5 VAL B N 1
ATOM 912 C CA . VAL B 1 5 ? 14.75 -14.453 -5.34 1 90.38 5 VAL B CA 1
ATOM 913 C C . VAL B 1 5 ? 14.602 -13.094 -4.652 1 90.38 5 VAL B C 1
ATOM 915 O O . VAL B 1 5 ? 13.539 -12.477 -4.703 1 90.38 5 VAL B O 1
ATOM 918 N N . PHE B 1 6 ? 15.695 -12.633 -4.09 1 93.38 6 PHE B N 1
ATOM 919 C CA . PHE B 1 6 ? 15.719 -11.352 -3.398 1 93.38 6 PHE B CA 1
ATOM 920 C C . PHE B 1 6 ? 15.391 -10.211 -4.359 1 93.38 6 PHE B C 1
ATOM 922 O O . PHE B 1 6 ? 14.539 -9.367 -4.066 1 93.38 6 PHE B O 1
ATOM 929 N N . MET B 1 7 ? 15.992 -10.203 -5.488 1 91.19 7 MET B N 1
ATOM 930 C CA . MET B 1 7 ? 15.844 -9.102 -6.43 1 91.19 7 MET B CA 1
ATOM 931 C C . MET B 1 7 ? 14.469 -9.117 -7.086 1 91.19 7 MET B C 1
ATOM 933 O O . MET B 1 7 ? 13.883 -8.062 -7.352 1 91.19 7 MET B O 1
ATOM 937 N N . THR B 1 8 ? 13.961 -10.258 -7.332 1 88.75 8 THR B N 1
ATOM 938 C CA . THR B 1 8 ? 12.656 -10.375 -7.969 1 88.75 8 THR B CA 1
ATOM 939 C C . THR B 1 8 ? 11.547 -9.891 -7.035 1 88.75 8 THR B C 1
ATOM 941 O O . THR B 1 8 ? 10.516 -9.406 -7.488 1 88.75 8 THR B O 1
ATOM 944 N N . ALA B 1 9 ? 11.805 -9.969 -5.75 1 89.75 9 ALA B N 1
ATOM 945 C CA . ALA B 1 9 ? 10.844 -9.469 -4.773 1 89.75 9 ALA B CA 1
ATOM 946 C C . ALA B 1 9 ? 11.078 -7.988 -4.488 1 89.75 9 ALA B C 1
ATOM 948 O O . ALA B 1 9 ? 10.117 -7.227 -4.316 1 89.75 9 ALA B O 1
ATOM 949 N N . ALA B 1 10 ? 12.273 -7.594 -4.543 1 92.88 10 ALA B N 1
ATOM 950 C CA . ALA B 1 10 ? 12.664 -6.258 -4.105 1 92.88 10 ALA B CA 1
ATOM 951 C C . ALA B 1 10 ? 12.32 -5.207 -5.16 1 92.88 10 ALA B C 1
ATOM 953 O O . ALA B 1 10 ? 11.828 -4.129 -4.832 1 92.88 10 ALA B O 1
ATOM 954 N N . VAL B 1 11 ? 12.492 -5.48 -6.332 1 91.38 11 VAL B N 1
ATOM 955 C CA . VAL B 1 11 ? 12.43 -4.484 -7.395 1 91.38 11 VAL B CA 1
ATOM 956 C C . VAL B 1 11 ? 10.992 -4.02 -7.59 1 91.38 11 VAL B C 1
ATOM 958 O O . VAL B 1 11 ? 10.711 -2.818 -7.566 1 91.38 11 VAL B O 1
ATOM 961 N N . PRO B 1 12 ? 10.094 -4.941 -7.785 1 90.38 12 PRO B N 1
ATOM 962 C CA . PRO B 1 12 ? 8.719 -4.457 -7.93 1 90.38 12 PRO B CA 1
ATOM 963 C C . PRO B 1 12 ? 8.234 -3.693 -6.699 1 90.38 12 PRO B C 1
ATOM 965 O O . PRO B 1 12 ? 7.48 -2.725 -6.828 1 90.38 12 PRO B O 1
ATOM 968 N N . MET B 1 13 ? 8.68 -4.121 -5.566 1 92.88 13 MET B N 1
ATOM 969 C CA . MET B 1 13 ? 8.25 -3.48 -4.324 1 92.88 13 MET B CA 1
ATOM 970 C C . MET B 1 13 ? 8.867 -2.094 -4.188 1 92.88 13 MET B C 1
ATOM 972 O O . MET B 1 13 ? 8.258 -1.192 -3.607 1 92.88 13 MET B O 1
ATOM 976 N N . ALA B 1 14 ? 10.062 -1.967 -4.711 1 94 14 ALA B N 1
ATOM 977 C CA . ALA B 1 14 ? 10.68 -0.644 -4.742 1 94 14 ALA B CA 1
ATOM 978 C C . ALA B 1 14 ? 9.875 0.317 -5.617 1 94 14 ALA B C 1
ATOM 980 O O . ALA B 1 14 ? 9.664 1.474 -5.246 1 94 14 ALA B O 1
ATOM 981 N N . GLY B 1 15 ? 9.516 -0.212 -6.719 1 91.94 15 GLY B N 1
A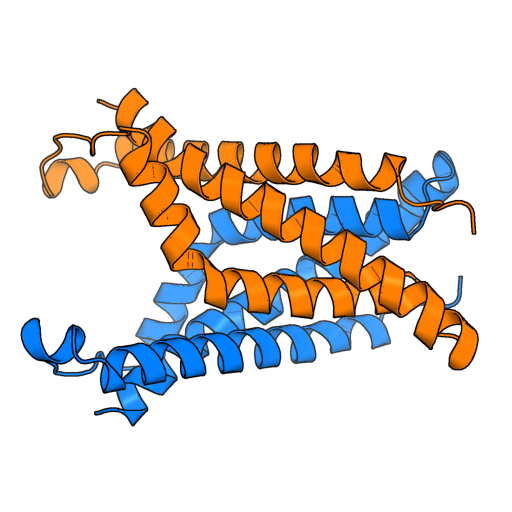TOM 982 C CA . GLY B 1 15 ? 8.672 0.595 -7.59 1 91.94 15 GLY B CA 1
ATOM 983 C C . GLY B 1 15 ? 7.344 0.962 -6.965 1 91.94 15 GLY B C 1
ATOM 984 O O . GLY B 1 15 ? 6.902 2.109 -7.059 1 91.94 15 GLY B O 1
ATOM 985 N N . PHE B 1 16 ? 6.762 0.011 -6.375 1 93.06 16 PHE B N 1
ATOM 986 C CA . PHE B 1 16 ? 5.496 0.234 -5.688 1 93.06 16 PHE B CA 1
ATOM 987 C C . PHE B 1 16 ? 5.652 1.28 -4.59 1 93.06 16 PHE B C 1
ATOM 989 O O . PHE B 1 16 ? 4.832 2.191 -4.473 1 93.06 16 PHE B O 1
ATOM 996 N N . GLY B 1 17 ? 6.641 1.07 -3.75 1 94.88 17 GLY B N 1
ATOM 997 C CA . GLY B 1 17 ? 6.883 2.014 -2.67 1 94.88 17 GLY B CA 1
ATOM 998 C C . GLY B 1 17 ? 7.074 3.439 -3.154 1 94.88 17 GLY B C 1
ATOM 999 O O . GLY B 1 17 ? 6.543 4.379 -2.561 1 94.88 17 GLY B O 1
ATOM 1000 N N . PHE B 1 18 ? 7.852 3.57 -4.254 1 95.44 18 PHE B N 1
ATOM 1001 C CA . PHE B 1 18 ? 8.086 4.891 -4.824 1 95.44 18 PHE B CA 1
ATOM 1002 C C . PHE B 1 18 ? 6.781 5.516 -5.305 1 95.44 18 PHE B C 1
ATOM 1004 O O . PHE B 1 18 ? 6.496 6.676 -5.008 1 95.44 18 PHE B O 1
ATOM 1011 N N . MET B 1 19 ? 6.027 4.785 -6.016 1 94.19 19 MET B N 1
ATOM 1012 C CA . MET B 1 19 ? 4.754 5.273 -6.527 1 94.19 19 MET B CA 1
ATOM 1013 C C . MET B 1 19 ? 3.803 5.617 -5.383 1 94.19 19 MET B C 1
ATOM 1015 O O . MET B 1 19 ? 3.207 6.695 -5.363 1 94.19 19 MET B O 1
ATOM 1019 N N . ASP B 1 20 ? 3.705 4.629 -4.477 1 95.69 20 ASP B N 1
ATOM 1020 C CA . ASP B 1 20 ? 2.814 4.793 -3.332 1 95.69 20 ASP B CA 1
ATOM 1021 C C . ASP B 1 20 ? 3.139 6.078 -2.568 1 95.69 20 ASP B C 1
ATOM 1023 O O . ASP B 1 20 ? 2.246 6.879 -2.289 1 95.69 20 ASP B O 1
ATOM 1027 N N . GLN B 1 21 ? 4.344 6.359 -2.266 1 97.31 21 GLN B N 1
ATOM 1028 C CA . GLN B 1 21 ? 4.789 7.531 -1.514 1 97.31 21 GLN B CA 1
ATOM 1029 C C . GLN B 1 21 ? 4.59 8.812 -2.322 1 97.31 21 GLN B C 1
ATOM 1031 O O . GLN B 1 21 ? 4.168 9.836 -1.781 1 97.31 21 GLN B O 1
ATOM 1036 N N . THR B 1 22 ? 4.91 8.766 -3.568 1 96 22 THR B N 1
ATOM 1037 C CA . THR B 1 22 ? 4.773 9.93 -4.438 1 96 22 THR B CA 1
ATOM 1038 C C . THR B 1 22 ? 3.314 10.352 -4.551 1 96 22 THR B C 1
ATOM 1040 O O . THR B 1 22 ? 2.99 11.531 -4.395 1 96 22 THR B O 1
ATOM 1043 N N . VAL B 1 23 ? 2.514 9.422 -4.777 1 95.5 23 VAL B N 1
ATOM 1044 C CA . VAL B 1 23 ? 1.099 9.727 -4.957 1 95.5 23 VAL B CA 1
ATOM 1045 C C . VAL B 1 23 ? 0.51 10.234 -3.643 1 95.5 23 VAL B C 1
ATOM 1047 O O . VAL B 1 23 ? -0.234 11.219 -3.627 1 95.5 23 VAL B O 1
ATOM 1050 N N . MET B 1 24 ? 0.814 9.547 -2.592 1 95.75 24 MET B N 1
ATOM 1051 C CA . MET B 1 24 ? 0.313 9.984 -1.29 1 95.75 24 MET B CA 1
ATOM 1052 C C . MET B 1 24 ? 0.704 11.43 -1.012 1 95.75 24 MET B C 1
ATOM 1054 O O . MET B 1 24 ? -0.137 12.242 -0.618 1 95.75 24 MET B O 1
ATOM 1058 N N . LEU B 1 25 ? 1.93 11.758 -1.232 1 94.5 25 LEU B N 1
ATOM 1059 C CA . LEU B 1 25 ? 2.443 13.086 -0.91 1 94.5 25 LEU B CA 1
ATOM 1060 C C . LEU B 1 25 ? 1.854 14.141 -1.845 1 94.5 25 LEU B C 1
ATOM 1062 O O . LEU B 1 25 ? 1.419 15.203 -1.395 1 94.5 25 LEU B O 1
ATOM 1066 N N . GLN B 1 26 ? 1.818 13.875 -3.088 1 93.81 26 GLN B N 1
ATOM 1067 C CA . GLN B 1 26 ? 1.298 14.836 -4.051 1 93.81 26 GLN B CA 1
ATOM 1068 C C . GLN B 1 26 ? -0.205 15.031 -3.875 1 93.81 26 GLN B C 1
ATOM 1070 O O . GLN B 1 26 ? -0.689 16.172 -3.836 1 93.81 26 GLN B O 1
ATOM 1075 N N . ALA B 1 27 ? -0.872 14.008 -3.805 1 93.5 27 ALA B N 1
ATOM 1076 C CA . ALA B 1 27 ? -2.316 14.102 -3.605 1 93.5 27 ALA B CA 1
ATOM 1077 C C . ALA B 1 27 ? -2.645 14.719 -2.252 1 93.5 27 ALA B C 1
ATOM 1079 O O . ALA B 1 27 ? -3.523 15.578 -2.15 1 93.5 27 ALA B O 1
ATOM 1080 N N . GLY B 1 28 ? -1.943 14.242 -1.25 1 91.62 28 GLY B N 1
ATOM 1081 C CA . GLY B 1 28 ? -2.15 14.812 0.07 1 91.62 28 GLY B CA 1
ATOM 1082 C C . GLY B 1 28 ? -1.902 16.312 0.116 1 91.62 28 GLY B C 1
ATOM 1083 O O . GLY B 1 28 ? -2.654 17.047 0.754 1 91.62 28 GLY B O 1
ATOM 1084 N N . HIS B 1 29 ? -0.867 16.656 -0.571 1 89.44 29 HIS B N 1
ATOM 1085 C CA . HIS B 1 29 ? -0.535 18.078 -0.612 1 89.44 29 HIS B CA 1
ATOM 1086 C C . HIS B 1 29 ? -1.612 18.875 -1.338 1 89.44 29 HIS B C 1
ATOM 1088 O O . HIS B 1 29 ? -2.025 19.938 -0.87 1 89.44 29 HIS B O 1
ATOM 1094 N N . VAL B 1 30 ? -2.039 18.453 -2.438 1 87.69 30 VAL B N 1
ATOM 1095 C CA . VAL B 1 30 ? -3.082 19.125 -3.205 1 87.69 30 VAL B CA 1
ATOM 1096 C C . VAL B 1 30 ? -4.359 19.203 -2.373 1 87.69 30 VAL B C 1
ATOM 1098 O O . VAL B 1 30 ? -5.02 20.25 -2.348 1 87.69 30 VAL B O 1
ATOM 1101 N N . ILE B 1 31 ? -4.672 18.234 -1.657 1 88.06 31 ILE B N 1
ATOM 1102 C CA . ILE B 1 31 ? -5.879 18.203 -0.836 1 88.06 31 ILE B CA 1
ATOM 1103 C C . ILE B 1 31 ? -5.715 19.141 0.354 1 88.06 31 ILE B C 1
ATOM 1105 O O . ILE B 1 31 ? -6.645 19.875 0.714 1 88.06 31 ILE B O 1
ATOM 1109 N N . ASP B 1 32 ? -4.59 19.078 0.94 1 85.75 32 ASP B N 1
ATOM 1110 C CA . ASP B 1 32 ? -4.309 19.984 2.051 1 85.75 32 ASP B CA 1
ATOM 1111 C C . ASP B 1 32 ? -4.457 21.438 1.622 1 85.75 32 ASP B C 1
ATOM 1113 O O . ASP B 1 32 ? -5.023 22.25 2.357 1 85.75 32 ASP B O 1
ATOM 1117 N N . CYS B 1 33 ? -4.031 21.797 0.488 1 83.19 33 CYS B N 1
ATOM 1118 C CA . CYS B 1 33 ? -4.055 23.172 0.003 1 83.19 33 CYS B CA 1
ATOM 1119 C C . CYS B 1 33 ? -5.453 23.562 -0.447 1 83.19 33 CYS B C 1
ATOM 1121 O O . CYS B 1 33 ? -5.824 24.734 -0.367 1 83.19 33 CYS B O 1
ATOM 1123 N N . THR B 1 34 ? -6.23 22.609 -0.866 1 79.12 34 THR B N 1
ATOM 1124 C CA . THR B 1 34 ? -7.559 22.922 -1.382 1 79.12 34 THR B CA 1
ATOM 1125 C C . THR B 1 34 ? -8.602 22.828 -0.276 1 79.12 34 THR B C 1
ATOM 1127 O O . THR B 1 34 ? -9.336 23.781 -0.02 1 79.12 34 THR B O 1
ATOM 1130 N N . LEU B 1 35 ? -8.562 21.719 0.414 1 74.31 35 LEU B N 1
ATOM 1131 C CA . LEU B 1 35 ? -9.594 21.5 1.422 1 74.31 35 LEU B CA 1
ATOM 1132 C C . LEU B 1 35 ? -9.141 22.016 2.783 1 74.31 35 LEU B C 1
ATOM 1134 O O . LEU B 1 35 ? -9.969 22.375 3.625 1 74.31 35 LEU B O 1
ATOM 1138 N N . GLY B 1 36 ? -7.934 21.828 2.992 1 66.31 36 GLY B N 1
ATOM 1139 C CA . GLY B 1 36 ? -7.398 22.391 4.223 1 66.31 36 GLY B CA 1
ATOM 1140 C C . GLY B 1 36 ? -7.668 23.875 4.363 1 66.31 36 GLY B C 1
ATOM 1141 O O . GLY B 1 36 ? -8.102 24.328 5.422 1 66.31 36 GLY B O 1
ATOM 1142 N N . VAL B 1 37 ? -7.531 24.578 3.406 1 65.44 37 VAL B N 1
ATOM 1143 C CA . VAL B 1 37 ? -7.734 26.031 3.396 1 65.44 37 VAL B CA 1
ATOM 1144 C C . VAL B 1 37 ? -9.227 26.344 3.369 1 65.44 37 VAL B C 1
ATOM 1146 O O . VAL B 1 37 ? -9.695 27.25 4.059 1 65.44 37 VAL B O 1
ATOM 1149 N N . ALA B 1 38 ? -9.883 25.391 2.729 1 66.25 38 ALA B N 1
ATOM 1150 C CA . ALA B 1 38 ? -11.289 25.719 2.512 1 66.25 38 ALA B CA 1
ATOM 1151 C C . ALA B 1 38 ? -12.148 25.234 3.68 1 66.25 38 ALA B C 1
ATOM 1153 O O . ALA B 1 38 ? -13.078 25.938 4.102 1 66.25 38 ALA B O 1
ATOM 1154 N N . PHE B 1 39 ? -11.773 24.047 4.184 1 75.62 39 PHE B N 1
ATOM 1155 C CA . PHE B 1 39 ? -12.672 23.453 5.168 1 75.62 39 PHE B CA 1
ATOM 1156 C C . PHE B 1 39 ? -11.961 23.266 6.504 1 75.62 39 PHE B C 1
ATOM 1158 O O . PHE B 1 39 ? -12.555 22.797 7.469 1 75.62 39 PHE B O 1
ATOM 1165 N N . GLY B 1 40 ? -10.727 23.812 6.543 1 75.44 40 GLY B N 1
ATOM 1166 C CA . GLY B 1 40 ? -9.984 23.688 7.789 1 75.44 40 GLY B CA 1
ATOM 1167 C C . GLY B 1 40 ? -9.594 22.266 8.117 1 75.44 40 GLY B C 1
ATOM 1168 O O . GLY B 1 40 ? -9.617 21.859 9.273 1 75.44 40 GLY B O 1
ATOM 1169 N N . LEU B 1 41 ? -9.398 21.453 7.148 1 77.69 41 LEU B N 1
ATOM 1170 C CA . LEU B 1 41 ? -8.938 20.078 7.344 1 77.69 41 LEU B CA 1
ATOM 1171 C C . LEU B 1 41 ? -7.484 20.047 7.797 1 77.69 41 LEU B C 1
ATOM 1173 O O . LEU B 1 41 ? -6.668 20.844 7.32 1 77.69 41 LEU B O 1
ATOM 1177 N N . SER B 1 42 ? -7.234 19.266 8.719 1 83.62 42 SER B N 1
ATOM 1178 C CA . SER B 1 42 ? -5.855 19.156 9.188 1 83.62 42 SER B CA 1
ATOM 1179 C C . SER B 1 42 ? -4.953 18.547 8.125 1 83.62 42 SER B C 1
ATOM 1181 O O . SER B 1 42 ? -5.434 17.875 7.215 1 83.62 42 SER B O 1
ATOM 1183 N N . THR B 1 43 ? -3.732 18.812 8.266 1 86.06 43 THR B N 1
ATOM 1184 C CA . THR B 1 43 ? -2.746 18.25 7.34 1 86.06 43 THR B CA 1
ATOM 1185 C C . THR B 1 43 ? -2.705 16.734 7.438 1 86.06 43 THR B C 1
ATOM 1187 O O . THR B 1 43 ? -2.51 16.047 6.434 1 86.06 43 THR B O 1
ATOM 1190 N N . LEU B 1 44 ? -2.855 16.25 8.602 1 87.31 44 LEU B N 1
ATOM 1191 C CA . LEU B 1 44 ? -2.873 14.797 8.781 1 87.31 44 LEU B CA 1
ATOM 1192 C C . LEU B 1 44 ? -4.051 14.172 8.047 1 87.31 44 LEU B C 1
ATOM 1194 O O . LEU B 1 44 ? -3.922 13.094 7.465 1 87.31 44 LEU B O 1
ATOM 1198 N N . THR B 1 45 ? -5.246 14.758 8.078 1 89.81 45 THR B N 1
ATOM 1199 C CA . THR B 1 45 ? -6.418 14.297 7.344 1 89.81 45 THR B CA 1
ATOM 1200 C C . THR B 1 45 ? -6.168 14.328 5.84 1 89.81 45 THR B C 1
ATOM 1202 O O . THR B 1 45 ? -6.512 13.383 5.129 1 89.81 45 THR B O 1
ATOM 1205 N N . ALA B 1 46 ? -5.648 15.383 5.414 1 91.06 46 ALA B N 1
ATOM 1206 C CA . ALA B 1 46 ? -5.316 15.484 3.994 1 91.06 46 ALA B CA 1
ATOM 1207 C C . ALA B 1 46 ? -4.387 14.352 3.564 1 91.06 46 ALA B C 1
ATOM 1209 O O . ALA B 1 46 ? -4.574 13.758 2.5 1 91.06 46 ALA B O 1
ATOM 1210 N N . ALA B 1 47 ? -3.381 14.125 4.363 1 92 47 ALA B N 1
ATOM 1211 C CA . ALA B 1 47 ? -2.449 13.031 4.086 1 92 47 ALA B CA 1
ATOM 1212 C C . ALA B 1 47 ? -3.166 11.688 4.07 1 92 47 ALA B C 1
ATOM 1214 O O . ALA B 1 47 ? -2.82 10.797 3.289 1 92 47 ALA B O 1
ATOM 1215 N N . ALA B 1 48 ? -4.102 11.5 4.941 1 93.81 48 ALA B N 1
ATOM 1216 C CA . ALA B 1 48 ? -4.879 10.266 4.984 1 93.81 48 ALA B CA 1
ATOM 1217 C C . ALA B 1 48 ? -5.66 10.07 3.686 1 93.81 48 ALA B C 1
ATOM 1219 O O . ALA B 1 48 ? -5.75 8.945 3.174 1 93.81 48 ALA B O 1
ATOM 1220 N N . PHE B 1 49 ? -6.27 11.062 3.191 1 94.31 49 PHE B N 1
ATOM 1221 C CA . PHE B 1 49 ? -6.957 10.984 1.909 1 94.31 49 PHE B CA 1
ATOM 1222 C C . PHE B 1 49 ? -5.969 10.734 0.778 1 94.31 49 PHE B C 1
ATOM 1224 O O . PHE B 1 49 ? -6.285 10.039 -0.193 1 94.31 49 PHE B O 1
ATOM 1231 N N . GLY B 1 50 ? -4.812 11.422 0.886 1 95.19 50 GLY B N 1
ATOM 1232 C CA . GLY B 1 50 ? -3.75 11.109 -0.057 1 95.19 50 GLY B CA 1
ATOM 1233 C C . GLY B 1 50 ? -3.404 9.633 -0.092 1 95.19 50 GLY B C 1
ATOM 1234 O O . GLY B 1 50 ? -3.16 9.07 -1.163 1 95.19 50 GLY B O 1
ATOM 1235 N N . GLN B 1 51 ? -3.383 9.016 1.065 1 96.62 51 GLN B N 1
ATOM 1236 C CA . GLN B 1 51 ? -3.104 7.586 1.161 1 96.62 51 GLN B CA 1
ATOM 1237 C C . GLN B 1 51 ? -4.184 6.77 0.463 1 96.62 51 GLN B C 1
ATOM 1239 O O . GLN B 1 51 ? -3.895 5.734 -0.143 1 96.62 51 GLN B O 1
ATOM 1244 N N . VAL B 1 52 ? -5.453 7.172 0.554 1 96.5 52 VAL B N 1
ATOM 1245 C CA . VAL B 1 52 ? -6.535 6.492 -0.151 1 96.5 52 VAL B CA 1
ATOM 1246 C C . VAL B 1 52 ? -6.277 6.527 -1.655 1 96.5 52 VAL B C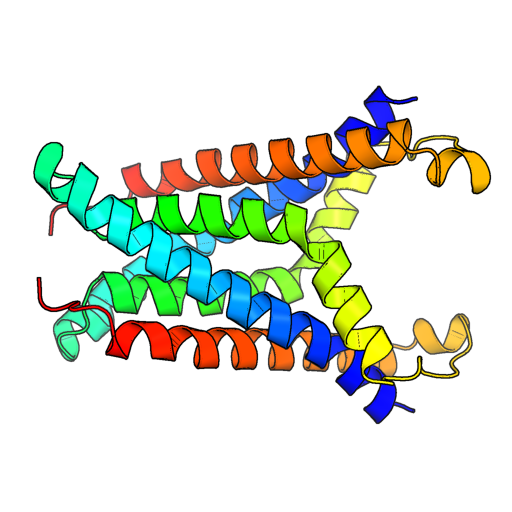 1
ATOM 1248 O O . VAL B 1 52 ? -6.422 5.516 -2.34 1 96.5 52 VAL B O 1
ATOM 1251 N N . CYS B 1 53 ? -5.898 7.641 -2.131 1 96.31 53 CYS B N 1
ATOM 1252 C CA . CYS B 1 53 ? -5.574 7.797 -3.545 1 96.31 53 CYS B CA 1
ATOM 1253 C C . CYS B 1 53 ? -4.402 6.906 -3.939 1 96.31 53 CYS B C 1
ATOM 1255 O O . CYS B 1 53 ? -4.422 6.281 -5 1 96.31 53 CYS B O 1
ATOM 1257 N N . SER B 1 54 ? -3.422 6.918 -3.096 1 96.5 54 SER B N 1
ATOM 1258 C CA . SER B 1 54 ? -2.236 6.109 -3.369 1 96.5 54 SER B CA 1
ATOM 1259 C C . SER B 1 54 ? -2.58 4.625 -3.42 1 96.5 54 SER B C 1
ATOM 1261 O O . SER B 1 54 ? -2.158 3.916 -4.336 1 96.5 54 SER B O 1
ATOM 1263 N N . ASP B 1 55 ? -3.354 4.129 -2.402 1 96.06 55 ASP B N 1
ATOM 1264 C CA . ASP B 1 55 ? -3.766 2.729 -2.381 1 96.06 55 ASP B CA 1
ATOM 1265 C C . ASP B 1 55 ? -4.57 2.375 -3.627 1 96.06 55 ASP B C 1
ATOM 1267 O O . ASP B 1 55 ? -4.387 1.303 -4.207 1 96.06 55 ASP B O 1
ATOM 1271 N N . ALA B 1 56 ? -5.465 3.23 -4.02 1 95.81 56 ALA B N 1
ATOM 1272 C CA . ALA B 1 56 ? -6.25 3.002 -5.23 1 95.81 56 ALA B CA 1
ATOM 1273 C C . ALA B 1 56 ? -5.352 2.934 -6.461 1 95.81 56 ALA B C 1
ATOM 1275 O O . ALA B 1 56 ? -5.52 2.057 -7.312 1 95.81 56 ALA B O 1
ATOM 1276 N N . SER B 1 57 ? -4.473 3.84 -6.59 1 94.62 57 SER B N 1
ATOM 1277 C CA . SER B 1 57 ? -3.52 3.836 -7.699 1 94.62 57 SER B CA 1
ATOM 1278 C C . SER B 1 57 ? -2.678 2.564 -7.699 1 94.62 57 SER B C 1
ATOM 1280 O O . SER B 1 57 ? -2.361 2.027 -8.766 1 94.62 57 SER B O 1
ATOM 1282 N N . GLY B 1 58 ? -2.262 2.182 -6.512 1 92.5 58 GLY B N 1
ATOM 1283 C CA . GLY B 1 58 ? -1.502 0.947 -6.402 1 92.5 58 GLY B CA 1
ATOM 1284 C C . GLY B 1 58 ? -2.232 -0.254 -6.973 1 92.5 58 GLY B C 1
ATOM 1285 O O . GLY B 1 58 ? -1.632 -1.082 -7.664 1 92.5 58 GLY B O 1
ATOM 1286 N N . VAL B 1 59 ? -3.492 -0.387 -6.695 1 92.12 59 VAL B N 1
ATOM 1287 C CA . VAL B 1 59 ? -4.305 -1.482 -7.215 1 92.12 59 VAL B CA 1
ATOM 1288 C C . VAL B 1 59 ? -4.441 -1.35 -8.727 1 92.12 59 VAL B C 1
ATOM 1290 O O . VAL B 1 59 ? -4.336 -2.34 -9.461 1 92.12 59 VAL B O 1
ATOM 1293 N N . LEU B 1 60 ? -4.594 -0.185 -9.211 1 91.12 60 LEU B N 1
ATOM 1294 C CA . LEU B 1 60 ? -4.801 0.069 -10.633 1 91.12 60 LEU B CA 1
ATOM 1295 C C . LEU B 1 60 ? -3.527 -0.202 -11.422 1 91.12 60 LEU B C 1
ATOM 1297 O O . LEU B 1 60 ? -3.582 -0.736 -12.531 1 91.12 60 LEU B O 1
ATOM 1301 N N . PHE B 1 61 ? -2.342 0.082 -10.773 1 87.19 61 PHE B N 1
ATOM 1302 C CA . PHE B 1 61 ? -1.087 -0.013 -11.508 1 87.19 61 PHE B CA 1
ATOM 1303 C C . PHE B 1 61 ? -0.242 -1.171 -10.992 1 87.19 61 PHE B C 1
ATOM 1305 O O . PHE B 1 61 ? 0.923 -1.313 -11.367 1 87.19 61 PHE B O 1
ATOM 1312 N N . GLY B 1 62 ? -0.775 -1.842 -10.125 1 80.94 62 GLY B N 1
ATOM 1313 C CA . GLY B 1 62 ? -0.043 -2.959 -9.547 1 80.94 62 GLY B CA 1
ATOM 1314 C C . GLY B 1 62 ? 0.518 -3.906 -10.594 1 80.94 62 GLY B C 1
ATOM 1315 O O . GLY B 1 62 ? 1.676 -4.32 -10.5 1 80.94 62 GLY B O 1
ATOM 1316 N N . GLY B 1 63 ? -0.278 -4.289 -11.547 1 77.62 63 GLY B N 1
ATOM 1317 C CA . GLY B 1 63 ? 0.174 -5.164 -12.617 1 77.62 63 GLY B CA 1
ATOM 1318 C C . GLY B 1 63 ? 1.334 -4.59 -13.414 1 77.62 63 GLY B C 1
ATOM 1319 O O . GLY B 1 63 ? 2.25 -5.316 -13.797 1 77.62 63 GLY B O 1
ATOM 1320 N N . THR B 1 64 ? 1.303 -3.363 -13.547 1 74 64 THR B N 1
ATOM 1321 C CA . THR B 1 64 ? 2.344 -2.684 -14.312 1 74 64 THR B CA 1
ATOM 1322 C C . THR B 1 64 ? 3.684 -2.758 -13.586 1 74 64 THR B C 1
ATOM 1324 O O . THR B 1 64 ? 4.723 -2.969 -14.211 1 74 64 THR B O 1
ATOM 1327 N N . LEU B 1 65 ? 3.697 -2.621 -12.281 1 76.62 65 LEU B N 1
ATOM 1328 C CA . LEU B 1 65 ? 4.93 -2.682 -11.5 1 76.62 65 LEU B CA 1
ATOM 1329 C C . LEU B 1 65 ? 5.566 -4.062 -11.602 1 76.62 65 LEU B C 1
ATOM 1331 O O . LEU B 1 65 ? 6.789 -4.18 -11.727 1 76.62 65 LEU B O 1
ATOM 1335 N N . GLU B 1 66 ? 4.773 -5.039 -11.688 1 73.31 66 GLU B N 1
ATOM 1336 C CA . GLU B 1 66 ? 5.262 -6.406 -11.844 1 73.31 66 GLU B CA 1
ATOM 1337 C C . GLU B 1 66 ? 5.855 -6.625 -13.234 1 73.31 66 GLU B C 1
ATOM 1339 O O . GLU B 1 66 ? 6.898 -7.273 -13.375 1 73.31 66 GLU B O 1
ATOM 1344 N N . ARG B 1 67 ? 5.199 -6.113 -14.102 1 75.69 67 ARG B N 1
ATOM 1345 C CA . ARG B 1 67 ? 5.656 -6.262 -15.477 1 75.69 67 ARG B CA 1
ATOM 1346 C C . ARG B 1 67 ? 6.977 -5.531 -15.695 1 75.69 67 ARG B C 1
ATOM 1348 O O . ARG B 1 67 ? 7.859 -6.027 -16.406 1 75.69 67 ARG B O 1
ATOM 1355 N N . LEU B 1 68 ? 6.98 -4.41 -15.164 1 73.56 68 LEU B N 1
ATOM 1356 C CA . LEU B 1 68 ? 8.203 -3.627 -15.289 1 73.56 68 LEU B CA 1
ATOM 1357 C C . LEU B 1 68 ? 9.391 -4.367 -14.672 1 73.56 68 LEU B C 1
ATOM 1359 O O . LEU B 1 68 ? 10.484 -4.375 -15.234 1 73.56 68 LEU B O 1
ATOM 1363 N N . ALA B 1 69 ? 9.172 -4.996 -13.57 1 71.5 69 ALA B N 1
ATOM 1364 C CA . ALA B 1 69 ? 10.227 -5.777 -12.93 1 71.5 69 ALA B CA 1
ATOM 1365 C C . ALA B 1 69 ? 10.625 -6.969 -13.797 1 71.5 69 ALA B C 1
ATOM 1367 O O . ALA B 1 69 ? 11.812 -7.289 -13.906 1 71.5 69 ALA B O 1
ATOM 1368 N N . SER B 1 70 ? 9.641 -7.586 -14.391 1 73.69 70 SER B N 1
ATOM 1369 C CA . SER B 1 70 ? 9.922 -8.734 -15.25 1 73.69 70 SER B CA 1
ATOM 1370 C C . SER B 1 70 ? 10.711 -8.312 -16.484 1 73.69 70 SER B C 1
ATOM 1372 O O . SER B 1 70 ? 11.609 -9.039 -16.922 1 73.69 70 SER B O 1
ATOM 1374 N N . ASN B 1 71 ? 10.414 -7.195 -16.922 1 76.12 71 ASN B N 1
ATOM 1375 C CA . ASN B 1 71 ? 11.062 -6.688 -18.125 1 76.12 71 ASN B CA 1
ATOM 1376 C C . ASN B 1 71 ? 12.508 -6.273 -17.859 1 76.12 71 ASN B C 1
ATOM 1378 O O . ASN B 1 71 ? 13.328 -6.234 -18.781 1 76.12 71 ASN B O 1
ATOM 1382 N N . MET B 1 72 ? 12.727 -5.883 -16.719 1 77.44 72 MET B N 1
ATOM 1383 C CA . MET B 1 72 ? 14.086 -5.5 -16.375 1 77.44 72 MET B CA 1
ATOM 1384 C C . MET B 1 72 ? 15 -6.719 -16.312 1 77.44 72 MET B C 1
ATOM 1386 O O . MET B 1 72 ? 16.172 -6.602 -15.961 1 77.44 72 MET B O 1
ATOM 1390 N N . GLY B 1 73 ? 14.5 -7.812 -16.734 1 69 73 GLY B N 1
ATOM 1391 C CA . GLY B 1 73 ? 15.312 -9.016 -16.859 1 69 73 GLY B CA 1
ATOM 1392 C C . GLY B 1 73 ? 15.43 -9.797 -15.57 1 69 73 GLY B C 1
ATOM 1393 O O . GLY B 1 73 ? 16.375 -10.57 -15.383 1 69 73 GLY B O 1
ATOM 1394 N N . LEU B 1 74 ? 14.758 -9.359 -14.664 1 69.06 74 LEU B N 1
ATOM 1395 C CA . LEU B 1 74 ? 14.836 -10.133 -13.438 1 69.06 74 LEU B CA 1
ATOM 1396 C C . LEU B 1 74 ? 14.188 -11.5 -13.609 1 69.06 74 LEU B C 1
ATOM 1398 O O . LEU B 1 74 ? 12.992 -11.594 -13.914 1 69.06 74 LEU B O 1
ATOM 1402 N N . ARG B 1 75 ? 15.086 -12.391 -14.078 1 65.69 75 ARG B N 1
ATOM 1403 C CA . ARG B 1 75 ? 14.648 -13.758 -14.32 1 65.69 75 ARG B CA 1
ATOM 1404 C C . ARG B 1 75 ? 14.242 -14.445 -13.023 1 65.69 75 ARG B C 1
ATOM 1406 O O . ARG B 1 75 ? 14.93 -14.32 -12.008 1 65.69 75 ARG B O 1
ATOM 1413 N N . LYS B 1 76 ? 13.055 -15.156 -13.148 1 72.81 76 LYS B N 1
ATOM 1414 C CA . LYS B 1 76 ? 12.57 -15.93 -12.008 1 72.81 76 LYS B CA 1
ATOM 1415 C C . LYS B 1 76 ? 13.57 -17.016 -11.609 1 72.81 76 LYS B C 1
ATOM 1417 O O . LYS B 1 76 ? 14.281 -17.547 -12.461 1 72.81 76 LYS B O 1
ATOM 1422 N N . ALA B 1 77 ? 13.703 -17.031 -10.328 1 74.81 77 ALA B N 1
ATOM 1423 C CA . ALA B 1 77 ? 14.578 -18.078 -9.797 1 74.81 77 ALA B CA 1
ATOM 1424 C C . ALA B 1 77 ? 14.141 -19.453 -10.289 1 74.81 77 ALA B C 1
ATOM 1426 O O . ALA B 1 77 ? 12.945 -19.719 -10.438 1 74.81 77 ALA B O 1
ATOM 1427 N N . ASN B 1 78 ? 15.086 -20.203 -10.734 1 81 78 ASN B N 1
ATOM 1428 C CA . ASN B 1 78 ? 14.805 -21.562 -11.18 1 81 78 ASN B CA 1
ATOM 1429 C C . ASN B 1 78 ? 14.648 -22.516 -9.992 1 81 78 ASN B C 1
ATOM 1431 O O . ASN B 1 78 ? 15.57 -23.266 -9.672 1 81 78 ASN B O 1
ATOM 1435 N N . LEU B 1 79 ? 13.594 -22.391 -9.266 1 84.56 79 LEU B N 1
ATOM 1436 C CA . LEU B 1 79 ? 13.336 -23.234 -8.094 1 84.56 79 LEU B CA 1
ATOM 1437 C C . LEU B 1 79 ? 12.148 -24.156 -8.344 1 84.56 79 LEU B C 1
ATOM 1439 O O . LEU B 1 79 ? 11.203 -23.797 -9.039 1 84.56 79 LEU B O 1
ATOM 1443 N N . THR B 1 80 ? 12.328 -25.281 -7.832 1 86.69 80 THR B N 1
ATOM 1444 C CA . THR B 1 80 ? 11.188 -26.203 -7.852 1 86.69 80 THR B CA 1
ATOM 1445 C C . THR B 1 80 ? 10.117 -25.75 -6.867 1 86.69 80 THR B C 1
ATOM 1447 O O . THR B 1 80 ? 10.367 -24.891 -6.02 1 86.69 80 THR B O 1
ATOM 1450 N N . THR B 1 81 ? 8.859 -26.266 -7.012 1 85.69 81 THR B N 1
ATOM 1451 C CA . THR B 1 81 ? 7.762 -25.922 -6.113 1 85.69 81 THR B CA 1
ATOM 1452 C C . THR B 1 81 ? 8.133 -26.25 -4.668 1 85.69 81 THR B C 1
ATOM 1454 O O . THR B 1 81 ? 7.824 -25.469 -3.758 1 85.69 81 THR B O 1
ATOM 1457 N N . ALA B 1 82 ? 8.828 -27.297 -4.484 1 87.69 82 ALA B N 1
ATOM 1458 C CA . ALA B 1 82 ? 9.266 -27.688 -3.148 1 87.69 82 ALA B CA 1
ATOM 1459 C C . ALA B 1 82 ? 10.281 -26.703 -2.59 1 87.69 82 ALA B C 1
ATOM 1461 O O . ALA B 1 82 ? 10.242 -26.359 -1.401 1 87.69 82 ALA B O 1
ATOM 1462 N N . GLN B 1 83 ? 11.18 -26.234 -3.441 1 87.75 83 GLN B N 1
ATOM 1463 C CA . GLN B 1 83 ? 12.203 -25.281 -3.021 1 87.75 83 GLN B CA 1
ATOM 1464 C C . GLN B 1 83 ? 11.594 -23.922 -2.676 1 87.75 83 GLN B C 1
ATOM 1466 O O . GLN B 1 83 ? 12.086 -23.219 -1.788 1 87.75 83 GLN B O 1
ATOM 1471 N N . ARG B 1 84 ? 10.539 -23.672 -3.354 1 86.94 84 ARG B N 1
ATOM 1472 C CA . ARG B 1 84 ? 9.875 -22.391 -3.129 1 86.94 84 ARG B CA 1
ATOM 1473 C C . ARG B 1 84 ? 9.227 -22.344 -1.748 1 86.94 84 ARG B C 1
ATOM 1475 O O . ARG B 1 84 ? 9.031 -21.266 -1.188 1 86.94 84 ARG B O 1
ATOM 1482 N N . LEU B 1 85 ? 9.039 -23.531 -1.193 1 88.5 85 LEU B N 1
ATOM 1483 C CA . LEU B 1 85 ? 8.352 -23.594 0.089 1 88.5 85 LEU B CA 1
ATOM 1484 C C . LEU B 1 85 ? 9.344 -23.625 1.244 1 88.5 85 LEU B C 1
ATOM 1486 O O . LEU B 1 85 ? 8.953 -23.531 2.41 1 88.5 85 LEU B O 1
ATOM 1490 N N . LEU B 1 86 ? 10.609 -23.672 0.875 1 91.12 86 LEU B N 1
ATOM 1491 C CA . LEU B 1 86 ? 11.633 -23.703 1.915 1 91.12 86 LEU B CA 1
ATOM 1492 C C . LEU B 1 86 ? 11.641 -22.391 2.691 1 91.12 86 LEU B C 1
ATOM 1494 O O . LEU B 1 86 ? 11.469 -21.312 2.107 1 91.12 86 LEU B O 1
ATOM 1498 N N . PRO B 1 87 ? 11.867 -22.562 3.918 1 93.81 87 PRO B N 1
ATOM 1499 C CA . PRO B 1 87 ? 1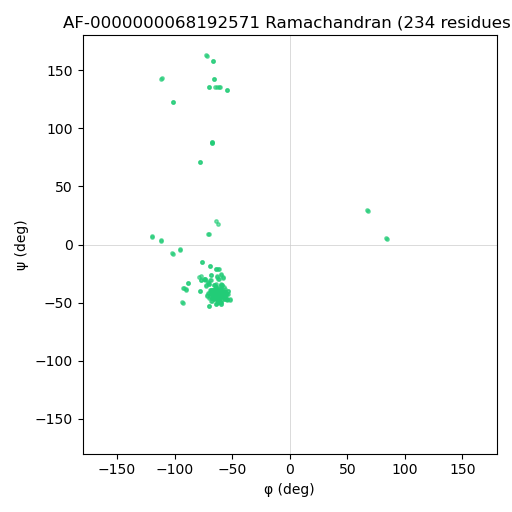1.852 -21.359 4.762 1 93.81 87 PRO B CA 1
ATOM 1500 C C . PRO B 1 87 ? 12.898 -20.328 4.34 1 93.81 87 PRO B C 1
ATOM 1502 O O . PRO B 1 87 ? 12.672 -19.125 4.473 1 93.81 87 PRO B O 1
ATOM 1505 N N . VAL B 1 88 ? 14.039 -20.75 3.895 1 94.19 88 VAL B N 1
ATOM 1506 C CA . VAL B 1 88 ? 15.109 -19.828 3.504 1 94.19 88 VAL B CA 1
ATOM 1507 C C . VAL B 1 88 ? 14.664 -19.016 2.297 1 94.19 88 VAL B C 1
ATOM 1509 O O . VAL B 1 88 ? 14.984 -17.828 2.193 1 94.19 88 VAL B O 1
ATOM 1512 N N . VAL B 1 89 ? 13.977 -19.594 1.354 1 93.62 89 VAL B N 1
ATOM 1513 C CA . VAL B 1 89 ? 13.484 -18.891 0.167 1 93.62 89 VAL B CA 1
ATOM 1514 C C . VAL B 1 89 ? 12.398 -17.891 0.563 1 93.62 89 VAL B C 1
ATOM 1516 O O . VAL B 1 89 ? 12.391 -16.75 0.094 1 93.62 89 VAL B O 1
ATOM 1519 N N . GLN B 1 90 ? 11.586 -18.312 1.478 1 92.75 90 GLN B N 1
ATOM 1520 C CA . GLN B 1 90 ? 10.508 -17.453 1.941 1 92.75 90 GLN B CA 1
ATOM 1521 C C . GLN B 1 90 ? 11.055 -16.25 2.701 1 92.75 90 GLN B C 1
ATOM 1523 O O . GLN B 1 90 ? 10.57 -15.125 2.539 1 92.75 90 GLN B O 1
ATOM 1528 N N . ARG B 1 91 ? 11.992 -16.484 3.498 1 94.44 91 ARG B N 1
ATOM 1529 C CA . ARG B 1 91 ? 12.617 -15.398 4.234 1 94.44 91 ARG B CA 1
ATOM 1530 C C . ARG B 1 91 ? 13.312 -14.422 3.289 1 94.44 91 ARG B C 1
ATOM 1532 O O . ARG B 1 91 ? 13.281 -13.211 3.504 1 94.44 91 ARG B O 1
ATOM 1539 N N . THR B 1 92 ? 13.977 -14.938 2.312 1 95.12 92 THR B N 1
ATOM 1540 C CA . THR B 1 92 ? 14.664 -14.102 1.34 1 95.12 92 THR B CA 1
ATOM 1541 C C . THR B 1 92 ? 13.664 -13.258 0.554 1 95.12 92 THR B C 1
ATOM 1543 O O . THR B 1 92 ? 13.914 -12.07 0.299 1 95.12 92 THR B O 1
ATOM 1546 N N . LYS B 1 93 ? 12.547 -13.867 0.153 1 93.06 93 LYS B N 1
ATOM 1547 C CA . LYS B 1 93 ? 11.492 -13.125 -0.53 1 93.06 93 LYS B CA 1
ATOM 1548 C C . LYS B 1 93 ? 10.961 -11.992 0.344 1 93.06 93 LYS B C 1
ATOM 1550 O O . LYS B 1 93 ? 10.781 -10.867 -0.129 1 93.06 93 LYS B O 1
ATOM 1555 N N . LEU B 1 94 ? 10.812 -12.297 1.568 1 94.06 94 LEU B N 1
ATOM 1556 C CA . LEU B 1 94 ? 10.281 -11.32 2.516 1 94.06 94 LEU B CA 1
ATOM 1557 C C . LEU B 1 94 ? 11.266 -10.172 2.723 1 94.06 94 LEU B C 1
ATOM 1559 O O . LEU B 1 94 ? 10.875 -9.008 2.717 1 94.06 94 LEU B O 1
ATOM 1563 N N . LEU B 1 95 ? 12.461 -10.5 2.904 1 96.19 95 LEU B N 1
ATOM 1564 C CA . LEU B 1 95 ? 13.492 -9.484 3.107 1 96.19 95 LEU B CA 1
ATOM 1565 C C . LEU B 1 95 ? 13.648 -8.617 1.862 1 96.19 95 LEU B C 1
ATOM 1567 O O . LEU B 1 95 ? 13.875 -7.406 1.968 1 96.19 95 LEU B O 1
ATOM 1571 N N . GLY B 1 96 ? 13.57 -9.258 0.749 1 95.12 96 GLY B N 1
ATOM 1572 C CA . GLY B 1 96 ? 13.609 -8.5 -0.489 1 95.12 96 GLY B CA 1
ATOM 1573 C C . GLY B 1 96 ? 12.445 -7.535 -0.631 1 95.12 96 GLY B C 1
ATOM 1574 O O . GLY B 1 96 ? 12.641 -6.367 -0.984 1 95.12 96 GLY B O 1
ATOM 1575 N N . ALA B 1 97 ? 11.328 -8.023 -0.325 1 94.38 97 ALA B N 1
ATOM 1576 C CA . ALA B 1 97 ? 10.133 -7.203 -0.42 1 94.38 97 ALA B CA 1
ATOM 1577 C C . ALA B 1 97 ? 10.18 -6.047 0.577 1 94.38 97 ALA B C 1
ATOM 1579 O O . ALA B 1 97 ? 9.867 -4.906 0.229 1 94.38 97 ALA B O 1
ATOM 1580 N N . LEU B 1 98 ? 10.609 -6.367 1.752 1 96.25 98 LEU B N 1
ATOM 1581 C CA . LEU B 1 98 ? 10.727 -5.352 2.797 1 96.25 98 LEU B CA 1
ATOM 1582 C C . LEU B 1 98 ? 11.758 -4.297 2.424 1 96.25 98 LEU B C 1
ATOM 1584 O O . LEU B 1 98 ? 11.484 -3.1 2.494 1 96.25 98 LEU B O 1
ATOM 1588 N N . GLY B 1 99 ? 12.844 -4.793 2.09 1 96.94 99 GLY B N 1
ATOM 1589 C CA . GLY B 1 99 ? 13.898 -3.881 1.671 1 96.94 99 GLY B CA 1
ATOM 1590 C C . GLY B 1 99 ? 13.508 -3.029 0.478 1 96.94 99 GLY B C 1
ATOM 1591 O O . GLY B 1 99 ? 13.789 -1.828 0.448 1 96.94 99 GLY B O 1
ATOM 1592 N N . GLY B 1 100 ? 12.914 -3.645 -0.492 1 95.62 100 GLY B N 1
ATOM 1593 C CA . GLY B 1 100 ? 12.477 -2.928 -1.679 1 95.62 100 GLY B CA 1
ATOM 1594 C C . GLY B 1 100 ? 11.477 -1.827 -1.377 1 95.62 100 GLY B C 1
ATOM 1595 O O . GLY B 1 100 ? 11.664 -0.683 -1.797 1 95.62 100 GLY B O 1
ATOM 1596 N N . VAL B 1 101 ? 10.469 -2.154 -0.627 1 95.81 101 VAL B N 1
ATOM 1597 C CA . VAL B 1 101 ? 9.398 -1.201 -0.367 1 95.81 101 VAL B CA 1
ATOM 1598 C C . VAL B 1 101 ? 9.93 -0.038 0.466 1 95.81 101 VAL B C 1
ATOM 1600 O O . VAL B 1 101 ? 9.586 1.119 0.221 1 95.81 101 VAL B O 1
ATOM 1603 N N . ILE B 1 102 ? 10.75 -0.318 1.423 1 97.06 102 ILE B N 1
ATOM 1604 C CA . ILE B 1 102 ? 11.328 0.73 2.254 1 97.06 102 ILE B CA 1
ATOM 1605 C C . ILE B 1 102 ? 12.203 1.644 1.398 1 97.06 102 ILE B C 1
ATOM 1607 O O . ILE B 1 102 ? 12.117 2.869 1.495 1 97.06 102 ILE B O 1
ATOM 1611 N N . PHE B 1 103 ? 12.969 1.02 0.617 1 97.12 103 PHE B N 1
ATOM 1612 C CA . PHE B 1 103 ? 13.82 1.788 -0.277 1 97.12 103 PHE B CA 1
ATOM 1613 C C . PHE B 1 103 ? 12.992 2.668 -1.203 1 97.12 103 PHE B C 1
ATOM 1615 O O . PHE B 1 103 ? 13.289 3.85 -1.381 1 97.12 103 PHE B O 1
ATOM 1622 N N . GLY B 1 104 ? 12.031 2.107 -1.812 1 96.12 104 GLY B N 1
ATOM 1623 C CA . GLY B 1 104 ? 11.148 2.859 -2.689 1 96.12 104 GLY B CA 1
ATOM 1624 C C . GLY B 1 104 ? 10.469 4.031 -1.998 1 96.12 104 GLY B C 1
ATOM 1625 O O . GLY B 1 104 ? 10.438 5.141 -2.535 1 96.12 104 GLY B O 1
ATOM 1626 N N . CYS B 1 105 ? 9.953 3.77 -0.853 1 96.5 105 CYS B N 1
ATOM 1627 C CA . CYS B 1 105 ? 9.281 4.816 -0.089 1 96.5 105 CYS B CA 1
ATOM 1628 C C . CYS B 1 105 ? 10.25 5.938 0.266 1 96.5 105 CYS B C 1
ATOM 1630 O O . CYS B 1 105 ? 9.867 7.113 0.267 1 96.5 105 CYS B O 1
ATOM 1632 N N . CYS B 1 106 ? 11.438 5.594 0.624 1 96.06 106 CYS B N 1
ATOM 1633 C CA . CYS B 1 106 ? 12.445 6.594 0.951 1 96.06 106 CYS B CA 1
ATOM 1634 C C . CYS B 1 106 ? 12.773 7.457 -0.262 1 96.06 106 CYS B C 1
ATOM 1636 O O . CYS B 1 106 ? 12.969 8.672 -0.134 1 96.06 106 CYS B O 1
ATOM 1638 N N . LEU B 1 107 ? 12.852 6.844 -1.348 1 95.5 107 LEU B N 1
ATOM 1639 C CA . LEU B 1 107 ? 13.031 7.617 -2.572 1 95.5 107 LEU B CA 1
ATOM 1640 C C . LEU B 1 107 ? 11.867 8.57 -2.791 1 95.5 107 LEU B C 1
ATOM 1642 O O . LEU B 1 107 ? 12.062 9.703 -3.244 1 95.5 107 LEU B O 1
ATOM 1646 N N . GLY B 1 108 ? 10.719 8.047 -2.516 1 95.06 108 GLY B N 1
ATOM 1647 C CA . GLY B 1 108 ? 9.531 8.883 -2.66 1 95.06 108 GLY B CA 1
ATOM 1648 C C . GLY B 1 108 ? 9.531 10.07 -1.723 1 95.06 108 GLY B C 1
ATOM 1649 O O . GLY B 1 108 ? 8.922 11.102 -2.021 1 95.06 108 GLY B O 1
ATOM 1650 N N . LEU B 1 109 ? 10.203 9.945 -0.571 1 94.12 109 LEU B N 1
ATOM 1651 C CA . LEU B 1 109 ? 10.289 11.039 0.393 1 94.12 109 LEU B CA 1
ATOM 1652 C C . LEU B 1 109 ? 10.984 12.25 -0.222 1 94.12 109 LEU B C 1
ATOM 1654 O O . LEU B 1 109 ? 10.867 13.367 0.292 1 94.12 109 LEU B O 1
ATOM 1658 N N . ALA B 1 110 ? 11.711 12.023 -1.229 1 91.88 110 ALA B N 1
ATOM 1659 C CA . ALA B 1 110 ? 12.391 13.133 -1.9 1 91.88 110 ALA B CA 1
ATOM 1660 C C . ALA B 1 110 ? 11.383 14.156 -2.422 1 91.88 110 ALA B C 1
ATOM 1662 O O . ALA B 1 110 ? 11.727 15.32 -2.625 1 91.88 110 ALA B O 1
ATOM 1663 N N . ASN B 1 111 ? 10.203 13.758 -2.686 1 90.75 111 ASN B N 1
ATOM 1664 C CA . ASN B 1 111 ? 9.148 14.672 -3.127 1 90.75 111 ASN B CA 1
ATOM 1665 C C . ASN B 1 111 ? 8.914 15.789 -2.111 1 90.75 111 ASN B C 1
ATOM 1667 O O . ASN B 1 111 ? 8.469 16.875 -2.475 1 90.75 111 ASN B O 1
ATOM 1671 N N . LEU B 1 112 ? 9.18 15.484 -0.877 1 88.69 112 LEU B N 1
ATOM 1672 C CA . LEU B 1 112 ? 8.977 16.453 0.188 1 88.69 112 LEU B CA 1
ATOM 1673 C C . LEU B 1 112 ? 9.867 17.688 -0.017 1 88.69 112 LEU B C 1
ATOM 1675 O O . LEU B 1 112 ? 9.539 18.781 0.449 1 88.69 112 LEU B O 1
ATOM 1679 N N . LEU B 1 113 ? 10.984 17.453 -0.634 1 83 113 LEU B N 1
ATOM 1680 C CA . LEU B 1 113 ? 11.891 18.562 -0.896 1 83 113 LEU B CA 1
ATOM 1681 C C . LEU B 1 113 ? 11.266 19.578 -1.851 1 83 113 LEU B C 1
ATOM 1683 O O . LEU B 1 113 ? 11.664 20.734 -1.876 1 83 113 LEU B O 1
ATOM 1687 N N . PHE B 1 114 ? 10.32 19.125 -2.555 1 82.5 114 PHE B N 1
ATOM 1688 C CA . PHE B 1 114 ? 9.703 19.984 -3.561 1 82.5 114 PHE B CA 1
ATOM 1689 C C . PHE B 1 114 ? 8.375 20.547 -3.059 1 82.5 114 PHE B C 1
ATOM 1691 O O . PHE B 1 114 ? 7.711 21.312 -3.764 1 82.5 114 PHE B O 1
ATOM 1698 N N . ILE B 1 115 ? 7.941 20.094 -1.993 1 75.69 115 ILE B N 1
ATOM 1699 C CA . ILE B 1 115 ? 6.699 20.562 -1.388 1 75.69 115 ILE B CA 1
ATOM 1700 C C . ILE B 1 115 ? 7.012 21.531 -0.242 1 75.69 115 ILE B C 1
ATOM 1702 O O . ILE B 1 115 ? 7.91 21.266 0.562 1 75.69 115 ILE B O 1
ATOM 1706 N N . ASP B 1 116 ? 6.543 22.641 -0.286 1 62.53 116 ASP B N 1
ATOM 1707 C CA . ASP B 1 116 ? 6.715 23.609 0.8 1 62.53 116 ASP B CA 1
ATOM 1708 C C . ASP B 1 116 ? 5.957 23.156 2.051 1 62.53 116 ASP B C 1
ATOM 1710 O O . ASP B 1 116 ? 4.738 23.328 2.139 1 62.53 116 ASP B O 1
ATOM 1714 N N . THR B 1 117 ? 6.508 22.359 2.924 1 60 117 THR B N 1
ATOM 1715 C CA . THR B 1 117 ? 5.891 21.781 4.113 1 60 117 THR B CA 1
ATOM 1716 C C . THR B 1 117 ? 5.781 22.828 5.223 1 60 117 THR B C 1
ATOM 1718 O O . THR B 1 117 ? 5.094 22.609 6.223 1 60 117 THR B O 1
ATOM 1721 N N . LYS B 1 118 ? 6.406 24.016 5.289 1 55.31 118 LYS B N 1
ATOM 1722 C CA . LYS B 1 118 ? 6.469 25.016 6.344 1 55.31 118 LYS B CA 1
ATOM 1723 C C . LYS B 1 118 ? 5.086 25.609 6.629 1 55.31 118 LYS B C 1
ATOM 1725 O O . LYS B 1 118 ? 4.941 26.484 7.488 1 55.31 118 LYS B O 1
ATOM 1730 N N . ARG B 1 119 ? 3.988 24.953 6.266 1 45.19 119 ARG B N 1
ATOM 1731 C CA . ARG B 1 119 ? 2.92 25.766 6.828 1 45.19 119 ARG B CA 1
ATOM 1732 C C . ARG B 1 119 ? 2.637 25.375 8.273 1 45.19 119 ARG B C 1
ATOM 1734 O O . ARG B 1 119 ? 2.723 24.203 8.641 1 45.19 119 ARG B O 1
#

Sequence (238 aa):
ELWKVFMTAAVPMAGFGFMDQTVMLQAGHVIDCTLGVAFGLSTLTAAAFGQVCSDASGVLFGGTLERLASNMGLRKANLTTAQRLLPVVQRTKLLGALGGVIFGCCLGLANLLFIDTKRELWKVFMTAAVPMAGFGFMDQTVMLQAGHVIDCTLGVAFGLSTLTAAAFGQVCSDASGVLFGGTLERLASNMGLR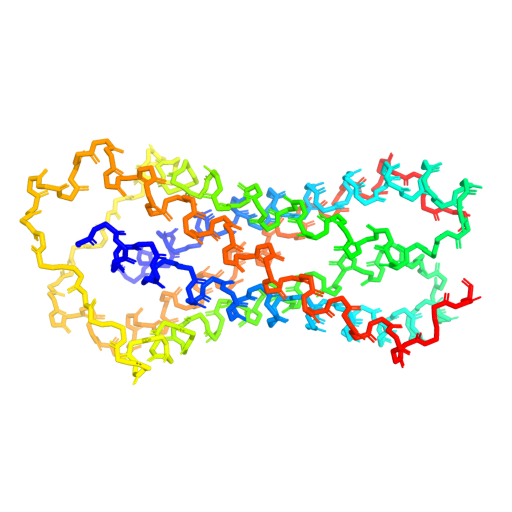KANLTTAQRLLPVVQRTKLLGALGGVIFGCCLGLANLLFIDTKR

pLDDT: mean 86.84, std 10.39, range [45.06, 97.38]